Protein AF-0000000080629247 (afdb_homodimer)

pLDDT: mean 96.51, std 4.74, range [54.53, 98.94]

Solvent-accessible surface area (backbone atoms only — not comparable to full-atom values): 18641 Å² total; per-residue (Å²): 125,77,62,70,63,50,77,46,78,52,71,65,71,79,49,65,68,60,45,52,51,50,40,50,41,51,41,49,36,26,57,70,64,42,86,80,42,51,48,63,74,56,53,70,68,56,46,51,52,51,53,52,50,51,39,55,39,27,70,69,66,46,33,46,36,37,37,33,24,37,86,87,63,45,79,42,33,36,34,32,39,40,45,42,83,36,70,21,26,51,39,29,32,34,51,41,75,74,42,55,34,75,92,54,59,96,37,54,56,68,59,53,53,52,51,49,50,51,51,51,32,51,75,67,57,26,42,36,39,34,39,70,43,53,58,87,39,77,59,48,62,50,41,53,72,68,69,35,40,80,29,33,46,41,78,57,54,34,38,48,89,86,64,51,62,39,38,30,33,30,34,33,34,78,106,125,79,62,70,63,50,76,46,79,52,72,65,71,78,49,66,66,60,46,52,51,51,39,50,40,51,42,49,37,26,55,71,65,41,87,79,41,52,49,65,74,58,53,69,68,55,46,52,53,49,52,53,51,50,38,56,40,26,71,70,65,47,34,45,37,37,36,32,24,39,87,86,63,45,79,42,33,36,34,33,40,41,45,43,82,38,68,20,29,50,39,28,31,34,53,40,73,74,42,56,36,76,92,54,58,96,38,55,55,67,59,52,52,51,52,49,50,50,51,51,33,50,74,67,56,26,40,35,40,34,40,70,43,53,59,85,40,76,60,47,63,51,41,53,74,68,70,34,40,81,29,33,47,43,77,57,54,33,38,46,89,88,65,52,64,38,38,31,32,31,36,35,34,77,107

Nearest PDB structures (foldseek):
  1j4j-assembly2_B  TM=9.438E-01  e=3.583E-18  Pseudomonas amygdali pv. tabaci
  1vhs-assembly1_A  TM=8.438E-01  e=9.874E-12  Bacillus subtilis
  1yvo-assembly1_A  TM=8.573E-01  e=3.538E-11  Pseudomonas aeruginosa PAO1
  2jlm-assembly1_B  TM=8.094E-01  e=1.813E-11  Acinetobacter baylyi
  2jlm-assembly1_C  TM=8.200E-01  e=3.133E-11  Acinetobacter baylyi

Radius of gyration: 21.04 Å; Cα contacts (8 Å, |Δi|>4): 676; chains: 2; bounding box: 38×62×49 Å

Structure (mmCIF, N/CA/C/O backbone):
data_AF-0000000080629247-model_v1
#
loop_
_entity.id
_entity.type
_entity.pdbx_description
1 polymer Acetyltransferase
#
loop_
_atom_site.group_PDB
_atom_site.id
_atom_site.type_symbol
_atom_site.label_atom_id
_atom_site.label_alt_id
_atom_site.label_comp_id
_atom_site.label_asym_id
_atom_site.label_entity_id
_atom_site.label_seq_id
_atom_site.pdbx_PDB_ins_code
_atom_site.Cartn_x
_atom_site.Cartn_y
_atom_site.Cartn_z
_atom_site.occupancy
_atom_site.B_iso_or_equiv
_atom_site.auth_seq_id
_atom_site.auth_comp_id
_atom_site.auth_asym_id
_atom_site.auth_atom_id
_atom_site.pdbx_PDB_model_num
ATOM 1 N N . MET A 1 1 ? 13.062 -31.234 -12.383 1 55.47 1 MET A N 1
ATOM 2 C CA . MET A 1 1 ? 13.328 -30.75 -13.734 1 55.47 1 MET A CA 1
ATOM 3 C C . MET A 1 1 ? 12.516 -29.5 -14.039 1 55.47 1 MET A C 1
ATOM 5 O O . MET A 1 1 ? 11.336 -29.422 -13.703 1 55.47 1 MET A O 1
ATOM 9 N N . THR A 1 2 ? 13.086 -28.219 -14.258 1 68.88 2 THR A N 1
ATOM 10 C CA . THR A 1 2 ? 12.414 -26.953 -14.531 1 68.88 2 THR A CA 1
ATOM 11 C C . THR A 1 2 ? 11.523 -27.078 -15.766 1 68.88 2 THR A C 1
ATOM 13 O O . THR A 1 2 ? 11.969 -27.547 -16.812 1 68.88 2 THR A O 1
ATOM 16 N N . ILE A 1 3 ? 10.133 -27.094 -15.609 1 76.81 3 ILE A N 1
ATOM 17 C CA . ILE A 1 3 ? 9.156 -27.141 -16.703 1 76.81 3 ILE A CA 1
ATOM 18 C C . ILE A 1 3 ? 9.438 -26 -17.688 1 76.81 3 ILE A C 1
ATOM 20 O O . ILE A 1 3 ? 9.711 -24.875 -17.281 1 76.81 3 ILE A O 1
ATOM 24 N N . PRO A 1 4 ? 9.664 -26.422 -18.969 1 87.81 4 PRO A N 1
ATOM 25 C CA . PRO A 1 4 ? 9.734 -25.312 -19.938 1 87.81 4 PRO A CA 1
ATOM 26 C C . PRO A 1 4 ? 8.516 -24.406 -19.891 1 87.81 4 PRO A C 1
ATOM 28 O O . PRO A 1 4 ? 7.379 -24.891 -19.875 1 87.81 4 PRO A O 1
ATOM 31 N N . LEU A 1 5 ? 8.672 -23.188 -19.438 1 93.31 5 LEU A N 1
ATOM 32 C CA . LEU A 1 5 ? 7.531 -22.281 -19.406 1 93.31 5 LEU A CA 1
ATOM 33 C C . LEU A 1 5 ? 7.871 -20.953 -20.062 1 93.31 5 LEU A C 1
ATOM 35 O O . LEU A 1 5 ? 9.047 -20.656 -20.281 1 93.31 5 LEU A O 1
ATOM 39 N N . ALA A 1 6 ? 6.832 -20.297 -20.641 1 96.88 6 ALA A N 1
ATOM 40 C CA . ALA A 1 6 ? 6.934 -18.969 -21.25 1 96.88 6 ALA A CA 1
ATOM 41 C C . ALA A 1 6 ? 6.297 -17.906 -20.359 1 96.88 6 ALA A C 1
ATOM 43 O O . ALA A 1 6 ? 5.199 -18.109 -19.828 1 96.88 6 ALA A O 1
ATOM 44 N N . ILE A 1 7 ? 7.004 -16.812 -20.188 1 98.31 7 ILE A N 1
ATOM 45 C CA . ILE A 1 7 ? 6.461 -15.711 -19.406 1 98.31 7 ILE A CA 1
ATOM 46 C C . ILE A 1 7 ? 6.098 -14.555 -20.344 1 98.31 7 ILE A C 1
ATOM 48 O O . ILE A 1 7 ? 6.898 -14.164 -21.188 1 98.31 7 ILE A O 1
ATOM 52 N N . THR A 1 8 ? 4.945 -14.047 -20.219 1 98.06 8 THR A N 1
ATOM 53 C CA . THR A 1 8 ? 4.484 -12.945 -21.047 1 98.06 8 THR A CA 1
ATOM 54 C C . THR A 1 8 ? 3.943 -11.805 -20.188 1 98.06 8 THR A C 1
ATOM 56 O O . THR A 1 8 ? 3.289 -12.047 -19.172 1 98.06 8 THR A O 1
ATOM 59 N N . ASP A 1 9 ? 4.207 -10.617 -20.594 1 98.12 9 ASP A N 1
ATOM 60 C CA . ASP A 1 9 ? 3.623 -9.406 -20.031 1 98.12 9 ASP A CA 1
ATOM 61 C C . ASP A 1 9 ? 2.246 -9.125 -20.625 1 98.12 9 ASP A C 1
ATOM 63 O O . ASP A 1 9 ? 2.107 -9.008 -21.844 1 98.12 9 ASP A O 1
ATOM 67 N N . ILE A 1 10 ? 1.214 -8.992 -19.844 1 98.25 10 ILE A N 1
ATOM 68 C CA . ILE A 1 10 ? -0.17 -8.828 -20.266 1 98.25 10 ILE A CA 1
ATOM 69 C C . ILE A 1 10 ? -0.58 -7.363 -20.141 1 98.25 10 ILE A C 1
ATOM 71 O O . ILE A 1 10 ? -0.714 -6.844 -19.047 1 98.25 10 ILE A O 1
ATOM 75 N N . PRO A 1 11 ? -0.83 -6.691 -21.203 1 96.38 11 PRO A N 1
ATOM 76 C CA . PRO A 1 11 ? -1.098 -5.254 -21.125 1 96.38 11 PRO A CA 1
ATOM 77 C C . PRO A 1 11 ? -2.545 -4.941 -20.766 1 96.38 11 PRO A C 1
ATOM 79 O O . PRO A 1 11 ? -2.844 -3.832 -20.312 1 96.38 11 PRO A O 1
ATOM 82 N N . ALA A 1 12 ? -3.412 -5.867 -21.062 1 97.62 12 ALA A N 1
ATOM 83 C CA . ALA A 1 12 ? -4.832 -5.672 -20.781 1 97.62 12 ALA A CA 1
ATOM 84 C C . ALA A 1 12 ? -5.555 -7.012 -20.641 1 97.62 12 ALA A C 1
ATOM 86 O O . ALA A 1 12 ? -5.086 -8.031 -21.156 1 97.62 12 ALA A O 1
ATOM 87 N N . LEU A 1 13 ? -6.633 -6.957 -19.906 1 97.44 13 LEU A N 1
ATOM 88 C CA . LEU A 1 13 ? -7.387 -8.18 -19.656 1 97.44 13 LEU A CA 1
ATOM 89 C C . LEU A 1 13 ? -8.648 -8.227 -20.5 1 97.44 13 LEU A C 1
ATOM 91 O O . LEU A 1 13 ? -9.734 -8.531 -20 1 97.44 13 LEU A O 1
ATOM 95 N N . ASN A 1 14 ? -8.484 -8.055 -21.781 1 96.5 14 ASN A N 1
ATOM 96 C CA . ASN A 1 14 ? -9.609 -8.047 -22.719 1 96.5 14 ASN A CA 1
ATOM 97 C C . ASN A 1 14 ? -9.875 -9.445 -23.281 1 96.5 14 ASN A C 1
ATOM 99 O O . ASN A 1 14 ? -10.938 -9.695 -23.844 1 96.5 14 ASN A O 1
ATOM 103 N N . ASP A 1 15 ? -8.945 -10.406 -23.188 1 96.88 15 ASP A N 1
ATOM 104 C CA . ASP A 1 15 ? -9.117 -11.789 -23.625 1 96.88 15 ASP A CA 1
ATOM 105 C C . ASP A 1 15 ? -9.945 -12.586 -22.609 1 96.88 15 ASP A C 1
ATOM 107 O O . ASP A 1 15 ? -9.492 -12.844 -21.5 1 96.88 15 ASP A O 1
ATOM 111 N N . HIS A 1 16 ? -11.086 -13.008 -23.016 1 96.81 16 HIS A N 1
ATOM 112 C CA . HIS A 1 16 ? -12.031 -13.672 -22.125 1 96.81 16 HIS A CA 1
ATOM 113 C C . HIS A 1 16 ? -11.469 -14.984 -21.594 1 96.81 16 HIS A C 1
ATOM 115 O O . HIS A 1 16 ? -11.727 -15.359 -20.453 1 96.81 16 HIS A O 1
ATOM 121 N N . ARG A 1 17 ? -10.781 -15.68 -22.406 1 97.38 17 ARG A N 1
ATOM 122 C CA . ARG A 1 17 ? -10.195 -16.938 -21.953 1 97.38 17 ARG A CA 1
ATOM 123 C C . ARG A 1 17 ? -9.156 -16.703 -20.875 1 97.38 17 ARG A C 1
ATOM 125 O O . ARG A 1 17 ? -9.156 -17.391 -19.844 1 97.38 17 ARG A O 1
ATOM 132 N N . LEU A 1 18 ? -8.234 -15.773 -21.125 1 98.19 18 LEU A N 1
ATOM 133 C CA . LEU A 1 18 ? -7.234 -15.438 -20.125 1 98.19 18 LEU A CA 1
ATOM 134 C C . LEU A 1 18 ? -7.898 -14.992 -18.812 1 98.19 18 LEU A C 1
ATOM 136 O O . LEU A 1 18 ? -7.492 -15.414 -17.734 1 98.19 18 LEU A O 1
ATOM 140 N N . ARG A 1 19 ? -8.898 -14.156 -18.938 1 98 19 ARG A N 1
ATOM 141 C CA . ARG A 1 19 ? -9.633 -13.688 -17.766 1 98 19 ARG A CA 1
ATOM 142 C C . ARG A 1 19 ? -10.195 -14.859 -16.969 1 98 19 ARG A C 1
ATOM 144 O O . ARG A 1 19 ? -10.047 -14.906 -15.742 1 98 19 ARG A O 1
ATOM 151 N N . ALA A 1 20 ? -10.789 -15.797 -17.625 1 97.81 20 ALA A N 1
ATOM 152 C CA . ALA A 1 20 ? -11.359 -16.969 -16.969 1 97.81 20 ALA A CA 1
ATOM 153 C C . ALA A 1 20 ? -10.273 -17.797 -16.281 1 97.81 20 ALA A C 1
ATOM 155 O O . ALA A 1 20 ? -10.469 -18.281 -15.164 1 97.81 20 ALA A O 1
ATOM 156 N N . GLU A 1 21 ? -9.188 -17.969 -16.891 1 98.38 21 GLU A N 1
ATOM 157 C CA . GLU A 1 21 ? -8.07 -18.703 -16.328 1 98.38 21 GLU A CA 1
ATOM 158 C C . GLU A 1 21 ? -7.531 -18.016 -15.07 1 98.38 21 GLU A C 1
ATOM 160 O O . GLU A 1 21 ? -7.234 -18.688 -14.07 1 98.38 21 GLU A O 1
ATOM 165 N N . LEU A 1 22 ? -7.41 -16.75 -15.156 1 98.69 22 LEU A N 1
ATOM 166 C CA . LEU A 1 22 ? -6.895 -15.977 -14.031 1 98.69 22 LEU A CA 1
ATOM 167 C C . LEU A 1 22 ? -7.867 -16.016 -12.859 1 98.69 22 LEU A C 1
ATOM 169 O O . LEU A 1 22 ? -7.449 -16.078 -11.695 1 98.69 22 LEU A O 1
ATOM 173 N N . GLU A 1 23 ? -9.141 -15.906 -13.188 1 98.44 23 GLU A N 1
ATOM 174 C CA . GLU A 1 23 ? -10.141 -16.047 -12.133 1 98.44 23 GLU A CA 1
ATOM 175 C C . GLU A 1 23 ? -10.047 -17.422 -11.461 1 98.44 23 GLU A C 1
ATOM 177 O O . GLU A 1 23 ? -10.133 -17.516 -10.234 1 98.44 23 GLU A O 1
ATOM 182 N N . ALA A 1 24 ? -9.859 -18.453 -12.234 1 98.38 24 ALA A N 1
ATOM 183 C CA . ALA A 1 24 ? -9.688 -19.797 -11.695 1 98.38 24 ALA A CA 1
ATOM 184 C C . ALA A 1 24 ? -8.422 -19.891 -10.844 1 98.38 24 ALA A C 1
ATOM 186 O O . ALA A 1 24 ? -8.398 -20.578 -9.82 1 98.38 24 ALA A O 1
ATOM 187 N N . LEU A 1 25 ? -7.41 -19.266 -11.273 1 98.69 25 LEU A N 1
ATOM 188 C CA . LEU A 1 25 ? -6.152 -19.219 -10.531 1 98.69 25 LEU A CA 1
ATOM 189 C C . LEU A 1 25 ? -6.348 -18.594 -9.156 1 98.69 25 LEU A C 1
ATOM 191 O O . LEU A 1 25 ? -5.902 -19.141 -8.148 1 98.69 25 LEU A O 1
ATOM 195 N N . LEU A 1 26 ? -7.027 -17.453 -9.133 1 98.81 26 LEU A N 1
ATOM 196 C CA . LEU A 1 26 ? -7.305 -16.797 -7.859 1 98.81 26 LEU A CA 1
ATOM 197 C C . LEU A 1 26 ? -8.133 -17.703 -6.953 1 98.81 26 LEU A C 1
ATOM 199 O O . LEU A 1 26 ? -7.844 -17.812 -5.762 1 98.81 26 LEU A O 1
ATOM 203 N N . GLU A 1 27 ? -9.125 -18.312 -7.52 1 98.62 27 GLU A N 1
ATOM 204 C CA . GLU A 1 27 ? -9.977 -19.219 -6.754 1 98.62 27 GLU A CA 1
ATOM 205 C C . GLU A 1 27 ? -9.164 -20.375 -6.176 1 98.62 27 GLU A C 1
ATOM 207 O O . GLU A 1 27 ? -9.32 -20.719 -5 1 98.62 27 GLU A O 1
ATOM 212 N N . ASP A 1 28 ? -8.359 -20.969 -6.977 1 98.56 28 ASP A N 1
ATOM 213 C CA . ASP A 1 28 ? -7.492 -22.047 -6.527 1 98.56 28 ASP A CA 1
ATOM 214 C C . ASP A 1 28 ? -6.602 -21.594 -5.371 1 98.56 28 ASP A C 1
ATOM 216 O O . ASP A 1 28 ? -6.48 -22.297 -4.363 1 98.56 28 ASP A O 1
ATOM 220 N N . ALA A 1 29 ? -5.984 -20.453 -5.508 1 98.12 29 ALA A N 1
ATOM 221 C CA . ALA A 1 29 ? -5.082 -19.922 -4.492 1 98.12 29 ALA A CA 1
ATOM 222 C C . ALA A 1 29 ? -5.816 -19.672 -3.174 1 98.12 29 ALA A C 1
ATOM 224 O O . ALA A 1 29 ? -5.391 -20.156 -2.121 1 98.12 29 ALA A O 1
ATOM 225 N N . VAL A 1 30 ? -6.957 -18.969 -3.236 1 98.12 30 VAL A N 1
ATOM 226 C CA . VAL A 1 30 ? -7.707 -18.625 -2.033 1 98.12 30 VAL A CA 1
ATOM 227 C C . VAL A 1 30 ? -8.234 -19.906 -1.375 1 98.12 30 VAL A C 1
ATOM 229 O O . VAL A 1 30 ? -8.102 -20.078 -0.163 1 98.12 30 VAL A O 1
ATOM 232 N N . ASN A 1 31 ? -8.758 -20.797 -2.17 1 97.94 31 ASN A N 1
ATOM 233 C CA . ASN A 1 31 ? -9.367 -22.016 -1.632 1 97.94 31 ASN A CA 1
ATOM 234 C C . ASN A 1 31 ? -8.312 -22.953 -1.054 1 97.94 31 ASN A C 1
ATOM 236 O O . ASN A 1 31 ? -8.641 -23.844 -0.271 1 97.94 31 ASN A O 1
ATOM 240 N N . SER A 1 32 ? -7.109 -22.75 -1.439 1 97.12 32 SER A N 1
ATOM 241 C CA . SER A 1 32 ? -6.039 -23.578 -0.909 1 97.12 32 SER A CA 1
ATOM 242 C C . SER A 1 32 ? -5.293 -22.875 0.222 1 97.12 32 SER A C 1
ATOM 244 O O . SER A 1 32 ? -4.254 -23.359 0.68 1 97.12 32 SER A O 1
ATOM 246 N N . GLY A 1 33 ? -5.711 -21.703 0.599 1 95 33 GLY A N 1
ATOM 247 C CA . GLY A 1 33 ? -5.234 -21.125 1.846 1 95 33 GLY A CA 1
ATOM 248 C C . GLY A 1 33 ? -4.324 -19.922 1.64 1 95 33 GLY A C 1
ATOM 249 O O . GLY A 1 33 ? -3.738 -19.406 2.596 1 95 33 GLY A O 1
ATOM 250 N N . ALA A 1 34 ? -4.184 -19.5 0.407 1 95.75 34 ALA A N 1
ATOM 251 C CA . ALA A 1 34 ? -3.34 -18.328 0.172 1 95.75 34 ALA A CA 1
ATOM 252 C C . ALA A 1 34 ? -3.92 -17.094 0.846 1 95.75 34 ALA A C 1
ATOM 254 O O . ALA A 1 34 ? -5.133 -16.875 0.815 1 95.75 34 ALA A O 1
ATOM 255 N N . SER A 1 35 ? -3.121 -16.328 1.488 1 96.06 35 SER A N 1
ATOM 256 C CA . SER A 1 35 ? -3.518 -15.078 2.113 1 96.06 35 SER A CA 1
ATOM 257 C C . SER A 1 35 ? -3.377 -13.906 1.143 1 96.06 35 SER A C 1
ATOM 259 O O . SER A 1 35 ? -2.492 -13.062 1.3 1 96.06 35 SER A O 1
ATOM 261 N N . VAL A 1 36 ? -4.324 -13.836 0.237 1 97.38 36 VAL A N 1
ATOM 262 C CA . VAL A 1 36 ? -4.18 -12.828 -0.807 1 97.38 36 VAL A CA 1
ATOM 263 C C . VAL A 1 36 ? -5.395 -11.898 -0.799 1 97.38 36 VAL A C 1
ATOM 265 O O . VAL A 1 36 ? -5.785 -11.367 -1.841 1 97.38 36 VAL A O 1
ATOM 268 N N . GLY A 1 37 ? -6.062 -11.812 0.326 1 97.81 37 GLY A N 1
ATOM 269 C CA . GLY A 1 37 ? -7.066 -10.766 0.455 1 97.81 37 GLY A CA 1
ATOM 270 C C . GLY A 1 37 ? -8.453 -11.297 0.773 1 97.81 37 GLY A C 1
ATOM 271 O O . GLY A 1 37 ? -9.32 -10.555 1.216 1 97.81 37 GLY A O 1
ATOM 272 N N . TYR A 1 38 ? -8.703 -12.641 0.657 1 98.25 38 TYR A N 1
ATOM 273 C CA . TYR A 1 38 ? -10.055 -13.188 0.732 1 98.25 38 TYR A CA 1
ATOM 274 C C . TYR A 1 38 ? -10.086 -14.445 1.593 1 98.25 38 TYR A C 1
ATOM 276 O O . TYR A 1 38 ? -9.039 -14.992 1.944 1 98.25 38 TYR A O 1
ATOM 284 N N . HIS A 1 39 ? -11.273 -14.844 1.921 1 97.94 39 HIS A N 1
ATOM 285 C CA . HIS A 1 39 ? -11.477 -16.078 2.666 1 97.94 39 HIS A CA 1
ATOM 286 C C . HIS A 1 39 ? -11.945 -17.203 1.749 1 97.94 39 HIS A C 1
ATOM 288 O O . HIS A 1 39 ? -12.617 -16.953 0.75 1 97.94 39 HIS A O 1
ATOM 294 N N . ALA A 1 40 ? -11.578 -18.359 2.123 1 97 40 ALA A N 1
ATOM 295 C CA . ALA A 1 40 ? -12.102 -19.531 1.449 1 97 40 ALA A CA 1
ATOM 296 C C . ALA A 1 40 ? -13.492 -19.891 1.973 1 97 40 ALA A C 1
ATOM 298 O O . ALA A 1 40 ? -13.766 -19.75 3.164 1 97 40 ALA A O 1
ATOM 299 N N . PRO A 1 41 ? -14.383 -20.469 1.106 1 97.38 41 PRO A N 1
ATOM 300 C CA . PRO A 1 41 ? -14.273 -20.5 -0.354 1 97.38 41 PRO A CA 1
ATOM 301 C C . PRO A 1 41 ? -14.461 -19.109 -0.985 1 97.38 41 PRO A C 1
ATOM 303 O O . PRO A 1 41 ? -15.266 -18.312 -0.499 1 97.38 41 PRO A O 1
ATOM 306 N N . LEU A 1 42 ? -13.773 -18.859 -2.023 1 97.75 42 LEU A N 1
ATOM 307 C CA . LEU A 1 42 ? -13.852 -17.562 -2.676 1 97.75 42 LEU A CA 1
ATOM 308 C C . LEU A 1 42 ? -15.219 -17.359 -3.332 1 97.75 42 LEU A C 1
ATOM 310 O O . LEU A 1 42 ? -15.617 -18.156 -4.184 1 97.75 42 LEU A O 1
ATOM 314 N N . GLU A 1 43 ? -15.844 -16.359 -2.906 1 94.38 43 GLU A N 1
ATOM 315 C CA . GLU A 1 43 ? -17.141 -16.031 -3.504 1 94.38 43 GLU A CA 1
ATOM 316 C C . GLU A 1 43 ? -16.969 -15.508 -4.926 1 94.38 43 GLU A C 1
ATOM 318 O O . GLU A 1 43 ? -16.047 -14.742 -5.203 1 94.38 43 GLU A O 1
ATOM 323 N N . PRO A 1 44 ? -17.875 -15.836 -5.805 1 93.88 44 PRO A N 1
ATOM 324 C CA . PRO A 1 44 ? -17.75 -15.461 -7.215 1 93.88 44 PRO A CA 1
ATOM 325 C C . PRO A 1 44 ? -17.641 -13.953 -7.426 1 93.88 44 PRO A C 1
ATOM 327 O O . PRO A 1 44 ? -16.859 -13.508 -8.273 1 93.88 44 PRO A O 1
ATOM 330 N N . HIS A 1 45 ? -18.328 -13.211 -6.715 1 94.88 45 HIS A N 1
ATOM 331 C CA . HIS A 1 45 ? -18.297 -11.773 -6.941 1 94.88 45 HIS A CA 1
ATOM 332 C C . HIS A 1 45 ? -16.922 -11.195 -6.633 1 94.88 45 HIS A C 1
ATOM 334 O O . HIS A 1 45 ? -16.5 -10.219 -7.258 1 94.88 45 HIS A O 1
ATOM 340 N N . TRP A 1 46 ? -16.219 -11.805 -5.719 1 95.31 46 TRP A N 1
ATOM 341 C CA . TRP A 1 46 ? -14.898 -11.312 -5.371 1 95.31 46 TRP A CA 1
ATOM 342 C C . TRP A 1 46 ? -13.898 -11.609 -6.484 1 95.31 46 TRP A C 1
ATOM 344 O O . TRP A 1 46 ? -12.992 -10.82 -6.742 1 95.31 46 TRP A O 1
ATOM 354 N N . LYS A 1 47 ? -14.062 -12.75 -7.129 1 95.25 47 LYS A N 1
ATOM 355 C CA . LYS A 1 47 ? -13.195 -13.102 -8.258 1 95.25 47 LYS A CA 1
ATOM 356 C C . LYS A 1 47 ? -13.25 -12.023 -9.336 1 95.25 47 LYS A C 1
ATOM 358 O O . LYS A 1 47 ? -12.219 -11.555 -9.812 1 95.25 47 LYS A O 1
ATOM 363 N N . GLN A 1 48 ? -14.461 -11.68 -9.625 1 94.69 48 GLN A N 1
ATOM 364 C CA . GLN A 1 48 ? -14.672 -10.672 -10.656 1 94.69 48 GLN A CA 1
ATOM 365 C C . GLN A 1 48 ? -14.164 -9.305 -10.211 1 94.69 48 GLN A C 1
ATOM 367 O O . GLN A 1 48 ? -13.469 -8.617 -10.961 1 94.69 48 GLN A O 1
ATOM 372 N N . ALA A 1 49 ? -14.523 -8.914 -9.078 1 95.88 49 ALA A N 1
ATOM 373 C CA . ALA A 1 49 ? -14.125 -7.605 -8.562 1 95.88 49 ALA A CA 1
ATOM 374 C C . ALA A 1 49 ? -12.609 -7.465 -8.539 1 95.88 49 ALA A C 1
ATOM 376 O O . ALA A 1 49 ? -12.078 -6.414 -8.906 1 95.88 49 ALA A O 1
ATOM 377 N N . PHE A 1 50 ? -12 -8.531 -8.133 1 97.94 50 PHE A N 1
ATOM 378 C CA . PHE A 1 50 ? -10.539 -8.516 -8.047 1 97.94 50 PHE A CA 1
ATOM 379 C C . PHE A 1 50 ? -9.922 -8.242 -9.414 1 97.94 50 PHE A C 1
ATOM 381 O O . PHE A 1 50 ? -9.133 -7.312 -9.57 1 97.94 50 PHE A O 1
ATOM 388 N N . TRP A 1 51 ? -10.273 -8.969 -10.375 1 97.94 51 TRP A N 1
ATOM 389 C CA . TRP A 1 51 ? -9.625 -8.859 -11.672 1 97.94 51 TRP A CA 1
ATOM 390 C C . TRP A 1 51 ? -10.109 -7.633 -12.43 1 97.94 51 TRP A C 1
ATOM 392 O O . TRP A 1 51 ? -9.391 -7.094 -13.281 1 97.94 51 TRP A O 1
ATOM 402 N N . ASN A 1 52 ? -11.344 -7.129 -12.133 1 97.25 52 ASN A N 1
ATOM 403 C CA . ASN A 1 52 ? -11.734 -5.812 -12.625 1 97.25 52 ASN A CA 1
ATOM 404 C C . ASN A 1 52 ? -10.797 -4.723 -12.117 1 97.25 52 ASN A C 1
ATOM 406 O O . ASN A 1 52 ? -10.43 -3.816 -12.867 1 97.25 52 ASN A O 1
ATOM 410 N N . GLY A 1 53 ? -10.469 -4.883 -10.859 1 95.94 53 GLY A N 1
ATOM 411 C CA . GLY A 1 53 ? -9.508 -3.941 -10.289 1 95.94 53 GLY A CA 1
ATOM 412 C C . GLY A 1 53 ? -8.148 -4 -10.961 1 95.94 53 GLY A C 1
ATOM 413 O O . GLY A 1 53 ? -7.566 -2.965 -11.281 1 95.94 53 GLY A O 1
ATOM 414 N N . VAL A 1 54 ? -7.664 -5.203 -11.164 1 98 54 VAL A N 1
ATOM 415 C CA . VAL A 1 54 ? -6.379 -5.375 -11.836 1 98 54 VAL A CA 1
ATOM 416 C C . VAL A 1 54 ? -6.449 -4.793 -13.242 1 98 54 VAL A C 1
ATOM 418 O O . VAL A 1 54 ? -5.535 -4.086 -13.672 1 98 54 VAL A O 1
ATOM 421 N N . ALA A 1 55 ? -7.531 -5.039 -13.961 1 97.62 55 ALA A N 1
ATOM 422 C CA . ALA A 1 55 ? -7.715 -4.516 -15.312 1 97.62 55 ALA A CA 1
ATOM 423 C C . ALA A 1 55 ? -7.637 -2.992 -15.32 1 97.62 55 ALA A C 1
ATOM 425 O O . ALA A 1 55 ? -7.012 -2.402 -16.203 1 97.62 55 ALA A O 1
ATOM 426 N N . ALA A 1 56 ? -8.289 -2.391 -14.383 1 95 56 ALA A N 1
ATOM 427 C CA . ALA A 1 56 ? -8.281 -0.933 -14.289 1 95 56 ALA A CA 1
ATOM 428 C C . ALA A 1 56 ? -6.867 -0.409 -14.047 1 95 56 ALA A C 1
ATOM 430 O O . ALA A 1 56 ? -6.469 0.607 -14.617 1 95 56 ALA A O 1
ATOM 431 N N . GLN A 1 57 ? -6.133 -1.107 -13.203 1 95.69 57 GLN A N 1
ATOM 432 C CA . GLN A 1 57 ? -4.77 -0.692 -12.891 1 95.69 57 GLN A CA 1
ATOM 433 C C . GLN A 1 57 ? -3.855 -0.848 -14.102 1 95.69 57 GLN A C 1
ATOM 435 O O . GLN A 1 57 ? -2.965 -0.024 -14.328 1 95.69 57 GLN A O 1
ATOM 440 N N . LEU A 1 58 ? -4.059 -1.909 -14.852 1 97.38 58 LEU A N 1
ATOM 441 C CA . LEU A 1 58 ? -3.275 -2.111 -16.062 1 97.38 58 LEU A CA 1
ATOM 442 C C . LEU A 1 58 ? -3.482 -0.963 -17.047 1 97.38 58 LEU A C 1
ATOM 444 O O . LEU A 1 58 ? -2.521 -0.465 -17.641 1 97.38 58 LEU A O 1
ATOM 448 N N . SER A 1 59 ? -4.656 -0.516 -17.156 1 94.38 59 SER A N 1
ATOM 449 C CA . SER A 1 59 ? -4.996 0.553 -18.094 1 94.38 59 SER A CA 1
ATOM 450 C C . SER A 1 59 ? -4.336 1.868 -17.688 1 94.38 59 SER A C 1
ATOM 452 O O . SER A 1 59 ? -4.023 2.695 -18.547 1 94.38 59 SER A O 1
ATOM 454 N N . GLY A 1 60 ? -4.055 2.047 -16.469 1 89.69 60 GLY A N 1
ATOM 455 C CA . GLY A 1 60 ? -3.445 3.275 -15.992 1 89.69 60 GLY A CA 1
ATOM 456 C C . GLY A 1 60 ? -1.941 3.312 -16.188 1 89.69 60 GLY A C 1
ATOM 457 O O . GLY A 1 60 ? -1.32 4.371 -16.062 1 89.69 60 GLY A O 1
ATOM 458 N N . GLY A 1 61 ? -1.343 2.143 -16.5 1 90.06 61 GLY A N 1
ATOM 459 C CA . GLY A 1 61 ? 0.065 2.082 -16.859 1 90.06 61 GLY A CA 1
ATOM 460 C C . GLY A 1 61 ? 0.977 1.862 -15.672 1 90.06 61 GLY A C 1
ATOM 461 O O . GLY A 1 61 ? 2.18 1.648 -15.836 1 90.06 61 GLY A O 1
ATOM 462 N N . ALA A 1 62 ? 0.485 1.985 -14.5 1 90.69 62 ALA A N 1
ATOM 463 C CA . ALA A 1 62 ? 1.319 1.883 -13.305 1 90.69 62 ALA A CA 1
ATOM 464 C C . ALA A 1 62 ? 1.269 0.474 -12.719 1 90.69 62 ALA A C 1
ATOM 466 O O . ALA A 1 62 ? 1.56 0.275 -11.539 1 90.69 62 ALA A O 1
ATOM 467 N N . HIS A 1 63 ? 0.81 -0.488 -13.516 1 97.31 63 HIS A N 1
ATOM 468 C CA . HIS A 1 63 ? 0.709 -1.881 -13.094 1 97.31 63 HIS A CA 1
ATOM 469 C C . HIS A 1 63 ? 1.138 -2.828 -14.211 1 97.31 63 HIS A C 1
ATOM 471 O O . HIS A 1 63 ? 0.842 -2.586 -15.383 1 97.31 63 HIS A O 1
ATOM 477 N N . ARG A 1 64 ? 1.892 -3.82 -13.867 1 98.56 64 ARG A N 1
ATOM 478 C CA . ARG A 1 64 ? 2.254 -4.891 -14.789 1 98.56 64 ARG A CA 1
ATOM 479 C C . ARG A 1 64 ? 1.72 -6.234 -14.305 1 98.56 64 ARG A C 1
ATOM 481 O O . ARG A 1 64 ? 1.666 -6.492 -13.102 1 98.56 64 ARG A O 1
ATOM 488 N N . LEU A 1 65 ? 1.311 -7.031 -15.234 1 98.88 65 LEU A N 1
ATOM 489 C CA . LEU A 1 65 ? 0.88 -8.398 -14.984 1 98.88 65 LEU A CA 1
ATOM 490 C C . LEU A 1 65 ? 1.653 -9.383 -15.859 1 98.88 65 LEU A C 1
ATOM 492 O O . LEU A 1 65 ? 1.599 -9.305 -17.078 1 98.88 65 LEU A O 1
ATOM 496 N N . LEU A 1 66 ? 2.418 -10.242 -15.234 1 98.88 66 LEU A N 1
ATOM 497 C CA . LEU A 1 66 ? 3.109 -11.305 -15.953 1 98.88 66 LEU A CA 1
ATOM 498 C C . LEU A 1 66 ? 2.434 -12.648 -15.703 1 98.88 66 LEU A C 1
ATOM 500 O O . LEU A 1 66 ? 2.016 -12.945 -14.578 1 98.88 66 LEU A O 1
ATOM 504 N N . ILE A 1 67 ? 2.354 -13.445 -16.75 1 98.81 67 ILE A N 1
ATOM 505 C CA . ILE A 1 67 ? 1.787 -14.781 -16.625 1 98.81 67 ILE A CA 1
ATOM 506 C C . ILE A 1 67 ? 2.779 -15.82 -17.141 1 98.81 67 ILE A C 1
ATOM 508 O O . ILE A 1 67 ? 3.623 -15.508 -17.984 1 98.81 67 ILE A O 1
ATOM 512 N N . ALA A 1 68 ? 2.711 -16.984 -16.562 1 98.62 68 ALA A N 1
ATOM 513 C CA . ALA A 1 68 ? 3.48 -18.141 -17.016 1 98.62 68 ALA A CA 1
ATOM 514 C C . ALA A 1 68 ? 2.572 -19.188 -17.656 1 98.62 68 ALA A C 1
ATOM 516 O O . ALA A 1 68 ? 1.536 -19.562 -17.094 1 98.62 68 ALA A O 1
ATOM 517 N N . ARG A 1 69 ? 2.943 -19.672 -18.812 1 98 69 ARG A N 1
ATOM 518 C CA . ARG A 1 69 ? 2.227 -20.75 -19.469 1 98 69 ARG A CA 1
ATOM 519 C C . ARG A 1 69 ? 3.137 -21.953 -19.688 1 98 69 ARG A C 1
ATOM 521 O O . ARG A 1 69 ? 4.316 -21.797 -20.016 1 98 69 ARG A O 1
ATOM 528 N N . GLY A 1 70 ? 2.529 -23.078 -19.531 1 95.94 70 GLY A N 1
ATOM 529 C CA . GLY A 1 70 ? 3.24 -24.312 -19.812 1 95.94 70 GLY A CA 1
ATOM 530 C C . GLY A 1 70 ? 3.318 -24.625 -21.297 1 95.94 70 GLY A C 1
ATOM 531 O O . GLY A 1 70 ? 2.824 -23.859 -22.125 1 95.94 70 GLY A O 1
ATOM 532 N N . PRO A 1 71 ? 3.979 -25.719 -21.609 1 92.62 71 PRO A N 1
ATOM 533 C CA . PRO A 1 71 ? 4.16 -26.094 -23 1 92.62 71 PRO A CA 1
ATOM 534 C C . PRO A 1 71 ? 2.84 -26.328 -23.734 1 92.62 71 PRO A C 1
ATOM 536 O O . PRO A 1 71 ? 2.75 -26.125 -24.938 1 92.62 71 PRO A O 1
ATOM 539 N N . ASP A 1 72 ? 1.786 -26.688 -23.016 1 92.81 72 ASP A N 1
ATOM 540 C CA . ASP A 1 72 ? 0.487 -26.969 -23.609 1 92.81 72 ASP A CA 1
ATOM 541 C C . ASP A 1 72 ? -0.381 -25.719 -23.672 1 92.81 72 ASP A C 1
ATOM 543 O O . ASP A 1 72 ? -1.548 -25.781 -24.062 1 92.81 72 ASP A O 1
ATOM 547 N N . GLY A 1 73 ? 0.151 -24.656 -23.172 1 94.88 73 GLY A N 1
ATOM 548 C CA . GLY A 1 73 ? -0.58 -23.391 -23.234 1 94.88 73 GLY A CA 1
ATOM 549 C C . GLY A 1 73 ? -1.361 -23.094 -21.969 1 94.88 73 GLY A C 1
ATOM 550 O O . GLY A 1 73 ? -1.933 -22.016 -21.828 1 94.88 73 GLY A O 1
ATOM 551 N N . ASP A 1 74 ? -1.326 -23.953 -21.047 1 95.25 74 ASP A N 1
ATOM 552 C CA . ASP A 1 74 ? -2.068 -23.766 -19.812 1 95.25 74 ASP A CA 1
ATOM 553 C C . ASP A 1 74 ? -1.446 -22.656 -18.953 1 95.25 74 ASP A C 1
ATOM 555 O O . ASP A 1 74 ? -0.221 -22.547 -18.875 1 95.25 74 ASP A O 1
ATOM 559 N N . LEU A 1 75 ? -2.297 -21.906 -18.406 1 98.12 75 LEU A N 1
ATOM 560 C CA . LEU A 1 75 ? -1.813 -20.953 -17.422 1 98.12 75 LEU A CA 1
ATOM 561 C C . LEU A 1 75 ? -1.285 -21.672 -16.188 1 98.12 75 LEU A C 1
ATOM 563 O O . LEU A 1 75 ? -1.952 -22.562 -15.648 1 98.12 75 LEU A O 1
ATOM 567 N N . LEU A 1 76 ? -0.098 -21.328 -15.773 1 98.25 76 LEU A N 1
ATOM 568 C CA . LEU A 1 76 ? 0.51 -21.969 -14.617 1 98.25 76 LEU A CA 1
ATOM 569 C C . LEU A 1 76 ? 0.466 -21.047 -13.398 1 98.25 76 LEU A C 1
ATOM 571 O O . LEU A 1 76 ? 0.292 -21.5 -12.273 1 98.25 76 LEU A O 1
ATOM 575 N N . GLY A 1 77 ? 0.653 -19.734 -13.578 1 98.56 77 GLY A N 1
ATOM 576 C CA . GLY A 1 77 ? 0.722 -18.766 -12.508 1 98.56 77 GLY A CA 1
ATOM 577 C C . GLY A 1 77 ? 0.823 -17.328 -13.008 1 98.56 77 GLY A C 1
ATOM 578 O O . GLY A 1 77 ? 0.857 -17.094 -14.219 1 98.56 77 GLY A O 1
ATOM 579 N N . SER A 1 78 ? 0.797 -16.406 -12.109 1 98.81 78 SER A N 1
ATOM 580 C CA . SER A 1 78 ? 0.882 -14.977 -12.43 1 98.81 78 SER A CA 1
ATOM 581 C C . SER A 1 78 ? 1.548 -14.203 -11.297 1 98.81 78 SER A C 1
ATOM 583 O O . SER A 1 78 ? 1.694 -14.711 -10.188 1 98.81 78 SER A O 1
ATOM 585 N N . VAL A 1 79 ? 1.997 -13.055 -11.625 1 98.81 79 VAL A N 1
ATOM 586 C CA . VAL A 1 79 ? 2.537 -12.109 -10.656 1 98.81 79 VAL A CA 1
ATOM 587 C C . VAL A 1 79 ? 2.312 -10.68 -11.133 1 98.81 79 VAL A C 1
ATOM 589 O O . VAL A 1 79 ? 2.234 -10.43 -12.344 1 98.81 79 VAL A O 1
ATOM 592 N N . GLN A 1 80 ? 2.127 -9.844 -10.242 1 98.88 80 GLN A N 1
ATOM 593 C CA . GLN A 1 80 ? 1.907 -8.438 -10.562 1 98.88 80 GLN A CA 1
ATOM 594 C C . GLN A 1 80 ? 3.039 -7.57 -10.023 1 98.88 80 GLN A C 1
ATOM 596 O O . GLN A 1 80 ? 3.688 -7.926 -9.031 1 98.88 80 GLN A O 1
ATOM 601 N N . LEU A 1 81 ? 3.289 -6.5 -10.695 1 98.88 81 LEU A N 1
ATOM 602 C CA . LEU A 1 81 ? 4.211 -5.441 -10.297 1 98.88 81 LEU A CA 1
ATOM 603 C C . LEU A 1 81 ? 3.508 -4.09 -10.273 1 98.88 81 LEU A C 1
ATOM 605 O O . LEU A 1 81 ? 3.084 -3.586 -11.32 1 98.88 81 LEU A O 1
ATOM 609 N N . ALA A 1 82 ? 3.307 -3.525 -9.078 1 98.75 82 ALA A N 1
ATOM 610 C CA . ALA A 1 82 ? 2.711 -2.201 -8.922 1 98.75 82 ALA A CA 1
ATOM 611 C C . ALA A 1 82 ? 3.787 -1.121 -8.844 1 98.75 82 ALA A C 1
ATOM 613 O O . ALA A 1 82 ? 4.562 -1.074 -7.887 1 98.75 82 ALA A O 1
ATOM 614 N N . LEU A 1 83 ? 3.803 -0.248 -9.797 1 98.44 83 LEU A N 1
ATOM 615 C CA . LEU A 1 83 ? 4.816 0.796 -9.906 1 98.44 83 LEU A CA 1
ATOM 616 C C . LEU A 1 83 ? 4.426 2.016 -9.07 1 98.44 83 LEU A C 1
ATOM 618 O O . LEU A 1 83 ? 3.299 2.504 -9.172 1 98.44 83 LEU A O 1
ATOM 622 N N . CYS A 1 84 ? 5.324 2.455 -8.227 1 98.25 84 CYS A N 1
ATOM 623 C CA . CYS A 1 84 ? 5.062 3.73 -7.57 1 98.25 84 CYS A CA 1
ATOM 624 C C . CYS A 1 84 ? 5.023 4.867 -8.586 1 98.25 84 CYS A C 1
ATOM 626 O O . CYS A 1 84 ? 5.926 4.992 -9.414 1 98.25 84 CYS A O 1
ATOM 628 N N . THR A 1 85 ? 4.027 5.719 -8.516 1 95.62 85 THR A N 1
ATOM 629 C CA . THR A 1 85 ? 3.873 6.762 -9.523 1 95.62 85 THR A CA 1
ATOM 630 C C . THR A 1 85 ? 4.227 8.125 -8.938 1 95.62 85 THR A C 1
ATOM 632 O O . THR A 1 85 ? 4.258 9.125 -9.664 1 95.62 85 THR A O 1
ATOM 635 N N . LYS A 1 86 ? 4.504 8.219 -7.648 1 96.44 86 LYS A N 1
ATOM 636 C CA . LYS A 1 86 ? 4.934 9.469 -7.027 1 96.44 86 LYS A CA 1
ATOM 637 C C . LYS A 1 86 ? 6.402 9.758 -7.336 1 96.44 86 LYS A C 1
ATOM 639 O O . LYS A 1 86 ? 7.234 8.844 -7.332 1 96.44 86 LYS A O 1
ATOM 644 N N . PRO A 1 87 ? 6.738 11.023 -7.492 1 97.25 87 PRO A N 1
ATOM 645 C CA . PRO A 1 87 ? 8.109 11.383 -7.867 1 97.25 87 PRO A CA 1
ATOM 646 C C . PRO A 1 87 ? 9.148 10.867 -6.871 1 97.25 87 PRO A C 1
ATOM 648 O O . PRO A 1 87 ? 10.203 10.383 -7.273 1 97.25 87 PRO A O 1
ATOM 651 N N . ASN A 1 88 ? 8.898 10.852 -5.617 1 98.06 88 ASN A N 1
ATOM 652 C CA . ASN A 1 88 ? 9.93 10.492 -4.648 1 98.06 88 ASN A CA 1
ATOM 653 C C . ASN A 1 88 ? 9.977 8.984 -4.422 1 98.06 88 ASN A C 1
ATOM 655 O O . ASN A 1 88 ? 10.672 8.508 -3.523 1 98.06 88 ASN A O 1
ATOM 659 N N . GLY A 1 89 ? 9.219 8.242 -5.141 1 98.44 89 GLY A N 1
ATOM 660 C CA . GLY A 1 89 ? 9.227 6.793 -5.109 1 98.44 89 GLY A CA 1
ATOM 661 C C . GLY A 1 89 ? 9.375 6.168 -6.484 1 98.44 89 GLY A C 1
ATOM 662 O O . GLY A 1 89 ? 9.086 4.984 -6.672 1 98.44 89 GLY A O 1
ATOM 663 N N . ALA A 1 90 ? 9.797 6.938 -7.488 1 97.31 90 ALA A N 1
ATOM 664 C CA . ALA A 1 90 ? 9.805 6.531 -8.891 1 97.31 90 ALA A CA 1
ATOM 665 C C . ALA A 1 90 ? 10.742 5.352 -9.117 1 97.31 90 ALA A C 1
ATOM 667 O O . ALA A 1 90 ? 10.648 4.664 -10.141 1 97.31 90 ALA A O 1
ATOM 668 N N . HIS A 1 91 ? 11.617 5.062 -8.195 1 98.62 91 HIS A N 1
ATOM 669 C CA . HIS A 1 91 ? 12.578 3.969 -8.32 1 98.62 91 HIS A CA 1
ATOM 670 C C . HIS A 1 91 ? 12.023 2.682 -7.711 1 98.62 91 HIS A C 1
ATOM 672 O O . HIS A 1 91 ? 12.703 1.65 -7.715 1 98.62 91 HIS A O 1
ATOM 678 N N . ARG A 1 92 ? 10.828 2.664 -7.172 1 98.75 92 ARG A N 1
ATOM 679 C CA . ARG A 1 92 ? 10.328 1.557 -6.363 1 98.75 92 ARG A CA 1
ATOM 680 C C . ARG A 1 92 ? 9.086 0.933 -7 1 98.75 92 ARG A C 1
ATOM 682 O O . ARG A 1 92 ? 8.367 1.595 -7.75 1 98.75 92 ARG A O 1
ATOM 689 N N . ALA A 1 93 ? 8.891 -0.32 -6.711 1 98.88 93 ALA A N 1
ATOM 690 C CA . ALA A 1 93 ? 7.672 -1.038 -7.07 1 98.88 93 ALA A CA 1
ATOM 691 C C . ALA A 1 93 ? 7.34 -2.109 -6.035 1 98.88 93 ALA A C 1
ATOM 693 O O . ALA A 1 93 ? 8.195 -2.49 -5.23 1 98.88 93 ALA A O 1
ATOM 694 N N . GLU A 1 94 ? 6.156 -2.502 -6.039 1 98.94 94 GLU A N 1
ATOM 695 C CA . GLU A 1 94 ? 5.691 -3.561 -5.145 1 98.94 94 GLU A CA 1
ATOM 696 C C . GLU A 1 94 ? 5.309 -4.812 -5.926 1 98.94 94 GLU A C 1
ATOM 698 O O . GLU A 1 94 ? 4.562 -4.738 -6.906 1 98.94 94 GLU A O 1
ATOM 703 N N . VAL A 1 95 ? 5.875 -5.926 -5.539 1 98.88 95 VAL A N 1
ATOM 704 C CA . VAL A 1 95 ? 5.461 -7.211 -6.098 1 98.88 95 VAL A CA 1
ATOM 705 C C . VAL A 1 95 ? 4.223 -7.723 -5.363 1 98.88 95 VAL A C 1
ATOM 707 O O . VAL A 1 95 ? 4.184 -7.727 -4.133 1 98.88 95 VAL A O 1
ATOM 710 N N . GLN A 1 96 ? 3.23 -8.164 -6.145 1 98.06 96 GLN A N 1
ATOM 711 C CA . GLN A 1 96 ? 1.962 -8.57 -5.551 1 98.06 96 GLN A CA 1
ATOM 712 C C . GLN A 1 96 ? 1.432 -9.844 -6.199 1 98.06 96 GLN A C 1
ATOM 714 O O . GLN A 1 96 ? 1.658 -10.078 -7.391 1 98.06 96 GLN A O 1
ATOM 719 N N . LYS A 1 97 ? 0.75 -10.609 -5.387 1 97.94 97 LYS A N 1
ATOM 720 C CA . LYS A 1 97 ? -0.139 -11.672 -5.859 1 97.94 97 LYS A CA 1
ATOM 721 C C . LYS A 1 97 ? 0.608 -12.656 -6.75 1 97.94 97 LYS A C 1
ATOM 723 O O . LYS A 1 97 ? 0.175 -12.945 -7.867 1 97.94 97 LYS A O 1
ATOM 728 N N . LEU A 1 98 ? 1.733 -13.047 -6.281 1 98.25 98 LEU A N 1
ATOM 729 C CA . LEU A 1 98 ? 2.385 -14.203 -6.887 1 98.25 98 LEU A CA 1
ATOM 730 C C . LEU A 1 98 ? 1.565 -15.469 -6.66 1 98.25 98 LEU A C 1
ATOM 732 O O . LEU A 1 98 ? 1.456 -15.945 -5.531 1 98.25 98 LEU A O 1
ATOM 736 N N . LEU A 1 99 ? 0.964 -15.938 -7.668 1 98.19 99 LEU A N 1
ATOM 737 C CA . LEU A 1 99 ? 0.073 -17.078 -7.59 1 98.19 99 LEU A CA 1
ATOM 738 C C . LEU A 1 99 ? 0.499 -18.172 -8.57 1 98.19 99 LEU A C 1
ATOM 740 O O . LEU A 1 99 ? 0.81 -17.875 -9.727 1 98.19 99 LEU A O 1
ATOM 744 N N . VAL A 1 100 ? 0.567 -19.375 -8.117 1 97.88 100 VAL A N 1
ATOM 745 C CA . VAL A 1 100 ? 0.778 -20.562 -8.938 1 97.88 100 VAL A CA 1
ATOM 746 C C . VAL A 1 100 ? -0.323 -21.578 -8.656 1 97.88 100 VAL A C 1
ATOM 748 O O . VAL A 1 100 ? -0.678 -21.812 -7.496 1 97.88 100 VAL A O 1
ATOM 751 N N . PHE A 1 101 ? -0.928 -22.125 -9.75 1 98.19 101 PHE A N 1
ATOM 752 C CA . PHE A 1 101 ? -1.895 -23.188 -9.516 1 98.19 101 PHE A CA 1
ATOM 753 C C . PHE A 1 101 ? -1.307 -24.266 -8.602 1 98.19 101 PHE A C 1
ATOM 755 O O . PHE A 1 101 ? -0.163 -24.672 -8.789 1 98.19 101 PHE A O 1
ATOM 762 N N . THR A 1 102 ? -2.137 -24.734 -7.645 1 97.06 102 THR A N 1
ATOM 763 C CA . THR A 1 102 ? -1.673 -25.734 -6.684 1 97.06 102 THR A CA 1
ATOM 764 C C . THR A 1 102 ? -1.167 -26.984 -7.402 1 97.06 102 THR A C 1
ATOM 766 O O . THR A 1 102 ? -0.196 -27.594 -6.965 1 97.06 102 THR A O 1
ATOM 769 N N . ARG A 1 103 ? -1.765 -27.312 -8.516 1 94.25 103 ARG A N 1
ATOM 770 C CA . ARG A 1 103 ? -1.427 -28.531 -9.25 1 94.25 103 ARG A CA 1
ATOM 771 C C . ARG A 1 103 ? -0.089 -28.375 -9.969 1 94.25 103 ARG A C 1
ATOM 773 O O . ARG A 1 103 ? 0.455 -29.359 -10.492 1 94.25 103 ARG A O 1
ATOM 780 N N . HIS A 1 104 ? 0.468 -27.203 -9.961 1 91.81 104 HIS A N 1
ATOM 781 C CA . HIS A 1 104 ? 1.716 -26.969 -10.68 1 91.81 104 HIS A CA 1
ATOM 782 C C . HIS A 1 104 ? 2.805 -26.469 -9.734 1 91.81 104 HIS A C 1
ATOM 784 O O . HIS A 1 104 ? 3.83 -25.953 -10.18 1 91.81 104 HIS A O 1
ATOM 790 N N . ARG A 1 105 ? 2.605 -26.609 -8.492 1 86.56 105 ARG A N 1
ATOM 791 C CA . ARG A 1 105 ? 3.584 -26.094 -7.531 1 86.56 105 ARG A CA 1
ATOM 792 C C . ARG A 1 105 ? 4.793 -27.016 -7.445 1 86.56 105 ARG A C 1
ATOM 794 O O . ARG A 1 105 ? 4.742 -28.172 -7.898 1 86.56 105 ARG A O 1
ATOM 801 N N . ARG A 1 106 ? 5.906 -26.5 -7 1 86.12 106 ARG A N 1
ATOM 802 C CA . ARG A 1 106 ? 7.176 -27.188 -6.77 1 86.12 106 ARG A CA 1
ATOM 803 C C . ARG A 1 106 ? 7.816 -27.594 -8.094 1 86.12 106 ARG A C 1
ATOM 805 O O . ARG A 1 106 ? 8.438 -28.656 -8.18 1 86.12 106 ARG A O 1
ATOM 812 N N . ASN A 1 107 ? 7.523 -26.656 -9.086 1 88.5 107 ASN A N 1
ATOM 813 C CA . ASN A 1 107 ? 8.117 -26.922 -10.391 1 88.5 107 ASN A CA 1
ATOM 814 C C . ASN A 1 107 ? 8.883 -25.703 -10.914 1 88.5 107 ASN A C 1
ATOM 816 O O . ASN A 1 107 ? 9.102 -25.578 -12.117 1 88.5 107 ASN A O 1
ATOM 820 N N . GLY A 1 108 ? 9.117 -24.75 -10.016 1 93.19 108 GLY A N 1
ATOM 821 C CA . GLY A 1 108 ? 9.977 -23.625 -10.352 1 93.19 108 GLY A CA 1
ATOM 822 C C . GLY A 1 108 ? 9.234 -22.469 -10.984 1 93.19 108 GLY A C 1
ATOM 823 O O . GLY A 1 108 ? 9.844 -21.484 -11.422 1 93.19 108 GLY A O 1
ATOM 824 N N . VAL A 1 109 ? 7.945 -22.547 -11.086 1 96.38 109 VAL A N 1
ATOM 825 C CA . VAL A 1 109 ? 7.137 -21.531 -11.742 1 96.38 109 VAL A CA 1
ATOM 826 C C . VAL A 1 109 ? 7.289 -20.203 -11.008 1 96.38 109 VAL A C 1
ATOM 828 O O . VAL A 1 109 ? 7.547 -19.172 -11.633 1 96.38 109 VAL A O 1
ATOM 831 N N . ALA A 1 110 ? 7.195 -20.234 -9.734 1 96.94 110 ALA A N 1
ATOM 832 C CA . ALA A 1 110 ? 7.297 -19.016 -8.93 1 96.94 110 ALA A CA 1
ATOM 833 C C . ALA A 1 110 ? 8.664 -18.359 -9.109 1 96.94 110 ALA A C 1
ATOM 835 O O . ALA A 1 110 ? 8.75 -17.125 -9.266 1 96.94 110 ALA A O 1
ATOM 836 N N . ARG A 1 111 ? 9.656 -19.109 -9.078 1 96.31 111 ARG A N 1
ATOM 837 C CA . ARG A 1 111 ? 11.008 -18.594 -9.242 1 96.31 111 ARG A CA 1
ATOM 838 C C . ARG A 1 111 ? 11.172 -17.891 -10.586 1 96.31 111 ARG A C 1
ATOM 840 O O . ARG A 1 111 ? 11.766 -16.812 -10.656 1 96.31 111 ARG A O 1
ATOM 847 N N . ARG A 1 112 ? 10.703 -18.484 -11.617 1 97.19 112 ARG A N 1
ATOM 848 C CA . ARG A 1 112 ? 10.82 -17.906 -12.953 1 97.19 112 ARG A CA 1
ATOM 849 C C . ARG A 1 112 ? 9.977 -16.656 -13.078 1 97.19 112 ARG A C 1
ATOM 851 O O . ARG A 1 112 ? 10.383 -15.688 -13.727 1 97.19 112 ARG A O 1
ATOM 858 N N . LEU A 1 113 ? 8.773 -16.656 -12.516 1 98.12 113 LEU A N 1
ATOM 859 C CA . LEU A 1 113 ? 7.938 -15.461 -12.492 1 98.12 113 LEU A CA 1
ATOM 860 C C . LEU A 1 113 ? 8.641 -14.32 -11.766 1 98.12 113 LEU A C 1
ATOM 862 O O . LEU A 1 113 ? 8.656 -13.188 -12.25 1 98.12 113 LEU A O 1
ATOM 866 N N . MET A 1 114 ? 9.25 -14.617 -10.648 1 98.31 114 MET A N 1
ATOM 867 C CA . MET A 1 11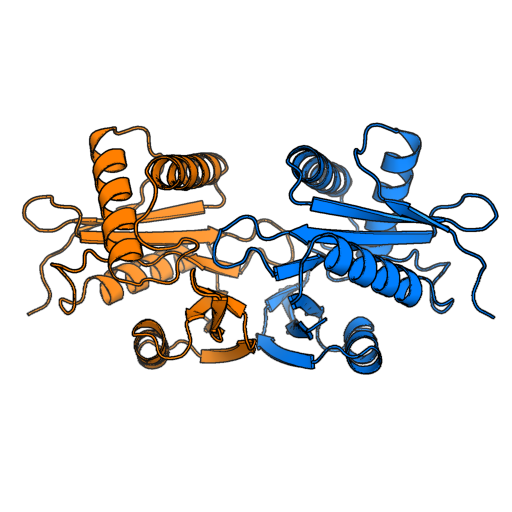4 ? 9.914 -13.586 -9.852 1 98.31 114 MET A CA 1
ATOM 868 C C . MET A 1 114 ? 11.156 -13.062 -10.57 1 98.31 114 MET A C 1
ATOM 870 O O . MET A 1 114 ? 11.445 -11.867 -10.516 1 98.31 114 MET A O 1
ATOM 874 N N . ALA A 1 115 ? 11.875 -13.945 -11.25 1 97.81 115 ALA A N 1
ATOM 875 C CA . ALA A 1 115 ? 12.992 -13.477 -12.07 1 97.81 115 ALA A CA 1
ATOM 876 C C . ALA A 1 115 ? 12.516 -12.523 -13.156 1 97.81 115 ALA A C 1
ATOM 878 O O . ALA A 1 115 ? 13.141 -11.484 -13.398 1 97.81 115 ALA A O 1
ATOM 879 N N . ALA A 1 116 ? 11.438 -12.867 -13.781 1 98.44 116 ALA A N 1
ATOM 880 C CA . ALA A 1 116 ? 10.883 -12.031 -14.852 1 98.44 116 ALA A CA 1
ATOM 881 C C . ALA A 1 116 ? 10.414 -10.688 -14.305 1 98.44 116 ALA A C 1
ATOM 883 O O . ALA A 1 116 ? 10.586 -9.656 -14.953 1 98.44 116 ALA A O 1
ATOM 884 N N . VAL A 1 117 ? 9.805 -10.695 -13.133 1 98.19 117 VAL A N 1
ATOM 885 C CA . VAL A 1 117 ? 9.344 -9.453 -12.523 1 98.19 117 VAL A CA 1
ATOM 886 C C . VAL A 1 117 ? 10.539 -8.555 -12.211 1 98.19 117 VAL A C 1
ATOM 888 O O . VAL A 1 117 ? 10.477 -7.34 -12.406 1 98.19 117 VAL A O 1
ATOM 891 N N . GLU A 1 118 ? 11.594 -9.141 -11.703 1 98.62 118 GLU A N 1
ATOM 892 C CA . GLU A 1 118 ? 12.797 -8.375 -11.422 1 98.62 118 GLU A CA 1
ATOM 893 C C . GLU A 1 118 ? 13.398 -7.793 -12.703 1 98.62 118 GLU A C 1
ATOM 895 O O . GLU A 1 118 ? 13.812 -6.633 -12.727 1 98.62 118 GLU A O 1
ATOM 900 N N . ASP A 1 119 ? 13.414 -8.594 -13.742 1 98.62 119 ASP A N 1
ATOM 901 C CA . ASP A 1 119 ? 13.898 -8.102 -15.031 1 98.62 119 ASP A CA 1
ATOM 902 C C . ASP A 1 119 ? 13.023 -6.953 -15.539 1 98.62 119 ASP A C 1
ATOM 904 O O . ASP A 1 119 ? 13.539 -5.953 -16.031 1 98.62 119 ASP A O 1
ATOM 908 N N . THR A 1 120 ? 11.734 -7.133 -15.453 1 98.5 120 THR A N 1
ATOM 909 C CA . THR A 1 120 ? 10.805 -6.082 -15.844 1 98.5 120 THR A CA 1
ATOM 910 C C . THR A 1 120 ? 11.055 -4.805 -15.055 1 98.5 120 THR A C 1
ATOM 912 O O . THR A 1 120 ? 11.102 -3.713 -15.617 1 98.5 120 THR A O 1
ATOM 915 N N . ALA A 1 121 ? 11.219 -4.949 -13.742 1 98.75 121 ALA A N 1
ATOM 916 C CA . ALA A 1 121 ? 11.484 -3.805 -12.875 1 98.75 121 ALA A CA 1
ATOM 917 C C . ALA A 1 121 ? 12.758 -3.08 -13.289 1 98.75 121 ALA A C 1
ATOM 919 O O . ALA A 1 121 ? 12.766 -1.854 -13.43 1 98.75 121 ALA A O 1
ATOM 920 N N . ARG A 1 122 ? 13.828 -3.836 -13.57 1 98.56 122 ARG A N 1
ATOM 921 C CA . ARG A 1 122 ? 15.078 -3.242 -14.039 1 98.56 122 ARG A CA 1
ATOM 922 C C . ARG A 1 122 ? 14.867 -2.451 -15.32 1 98.56 122 ARG A C 1
ATOM 924 O O . ARG A 1 122 ? 15.359 -1.331 -15.461 1 98.56 122 ARG A O 1
ATOM 931 N N . GLY A 1 123 ? 14.156 -3.047 -16.203 1 98.31 123 GLY A N 1
ATOM 932 C CA . GLY A 1 123 ? 13.891 -2.396 -17.469 1 98.31 123 GLY A CA 1
ATOM 933 C C . GLY A 1 123 ? 13.109 -1.104 -17.328 1 98.31 123 GLY A C 1
ATOM 934 O O . GLY A 1 123 ? 13.203 -0.219 -18.188 1 98.31 123 GLY A O 1
ATOM 935 N N . LEU A 1 124 ? 12.391 -0.955 -16.266 1 97.75 124 LEU A N 1
ATOM 936 C CA . LEU A 1 124 ? 11.562 0.223 -16.031 1 97.75 124 LEU A CA 1
ATOM 937 C C . LEU A 1 124 ? 12.266 1.199 -15.094 1 97.75 124 LEU A C 1
ATOM 939 O O . LEU A 1 124 ? 11.656 2.16 -14.617 1 97.75 124 LEU A O 1
ATOM 943 N N . GLY A 1 125 ? 13.461 0.851 -14.734 1 97.94 125 GLY A N 1
ATOM 944 C CA . GLY A 1 125 ? 14.25 1.738 -13.898 1 97.94 125 GLY A CA 1
ATOM 945 C C . GLY A 1 125 ? 13.898 1.646 -12.422 1 97.94 125 GLY A C 1
ATOM 946 O O . GLY A 1 125 ? 14.117 2.594 -11.664 1 97.94 125 GLY A O 1
ATOM 947 N N . ARG A 1 126 ? 13.25 0.589 -12.07 1 98.69 126 ARG A N 1
ATOM 948 C CA . ARG A 1 126 ? 12.945 0.373 -10.656 1 98.69 126 ARG A CA 1
ATOM 949 C C . ARG A 1 126 ? 14.07 -0.389 -9.961 1 98.69 126 ARG A C 1
ATOM 951 O O . ARG A 1 126 ? 14.398 -1.513 -10.352 1 98.69 126 ARG A O 1
ATOM 958 N N . SER A 1 127 ? 14.586 0.21 -8.906 1 98.62 127 SER A N 1
ATOM 959 C CA . SER A 1 127 ? 15.766 -0.382 -8.281 1 98.62 127 SER A CA 1
ATOM 960 C C . SER A 1 127 ? 15.43 -0.952 -6.906 1 98.62 127 SER A C 1
ATOM 962 O O . SER A 1 127 ? 16.25 -1.652 -6.301 1 98.62 127 SER A O 1
ATOM 964 N N . LEU A 1 128 ? 14.242 -0.727 -6.367 1 98.94 128 LEU A N 1
ATOM 965 C CA . LEU A 1 128 ? 13.805 -1.263 -5.082 1 98.94 128 LEU A CA 1
ATOM 966 C C . LEU A 1 128 ? 12.445 -1.939 -5.211 1 98.94 128 LEU A C 1
ATOM 968 O O . LEU A 1 128 ? 11.477 -1.315 -5.648 1 98.94 128 LEU A O 1
ATOM 972 N N . LEU A 1 129 ? 12.391 -3.162 -4.859 1 98.94 129 LEU A N 1
ATOM 973 C CA . LEU A 1 129 ? 11.141 -3.904 -4.805 1 98.94 129 LEU A CA 1
ATOM 974 C C . LEU A 1 129 ? 10.734 -4.191 -3.363 1 98.94 129 LEU A C 1
ATOM 976 O O . LEU A 1 129 ? 11.586 -4.473 -2.52 1 98.94 129 LEU A O 1
ATOM 980 N N . VAL A 1 130 ? 9.477 -4.113 -3.053 1 98.94 130 VAL A N 1
ATOM 981 C CA . VAL A 1 130 ? 8.953 -4.441 -1.73 1 98.94 130 VAL A CA 1
ATOM 982 C C . VAL A 1 130 ? 7.793 -5.422 -1.863 1 98.94 130 VAL A C 1
ATOM 984 O O . VAL A 1 130 ? 7.148 -5.492 -2.912 1 98.94 130 VAL A O 1
ATOM 987 N N . LEU A 1 131 ? 7.547 -6.191 -0.936 1 98.81 131 LEU A N 1
ATOM 988 C CA . LEU A 1 131 ? 6.375 -7.055 -0.813 1 98.81 131 LEU A CA 1
ATOM 989 C C . LEU A 1 131 ? 6.148 -7.461 0.639 1 98.81 131 LEU A C 1
ATOM 991 O O . LEU A 1 131 ? 6.953 -7.125 1.514 1 98.81 131 LEU A O 1
ATOM 995 N N . ASP A 1 132 ? 5.023 -8.07 0.927 1 98.44 132 ASP A N 1
ATOM 996 C CA . ASP A 1 132 ? 4.77 -8.703 2.215 1 98.44 132 ASP A CA 1
ATOM 997 C C . ASP A 1 132 ? 4.117 -10.078 2.031 1 98.44 132 ASP A C 1
ATOM 999 O O . ASP A 1 132 ? 3.588 -10.375 0.959 1 98.44 132 ASP A O 1
ATOM 1003 N N . THR A 1 133 ? 4.266 -10.922 2.943 1 98.06 133 THR A N 1
ATOM 1004 C CA . THR A 1 133 ? 3.688 -12.258 2.898 1 98.06 133 THR A CA 1
ATOM 1005 C C . THR A 1 133 ? 3.297 -12.727 4.297 1 98.06 133 THR A C 1
ATOM 1007 O O . THR A 1 133 ? 3.818 -12.219 5.293 1 98.06 133 THR A O 1
ATOM 1010 N N . LEU A 1 134 ? 2.414 -13.648 4.312 1 97.75 134 LEU A N 1
ATOM 1011 C CA . LEU A 1 134 ? 1.997 -14.266 5.566 1 97.75 134 LEU A CA 1
ATOM 1012 C C . LEU A 1 134 ? 3.18 -14.922 6.266 1 97.75 134 LEU A C 1
ATOM 1014 O O . LEU A 1 134 ? 3.91 -15.711 5.652 1 97.75 134 LEU A O 1
ATOM 1018 N N . LYS A 1 135 ? 3.379 -14.586 7.52 1 97.94 135 LYS A N 1
ATOM 1019 C CA . LYS A 1 135 ? 4.414 -15.266 8.281 1 97.94 135 LYS A CA 1
ATOM 1020 C C . LYS A 1 135 ? 4.18 -16.781 8.305 1 97.94 135 LYS A C 1
ATOM 102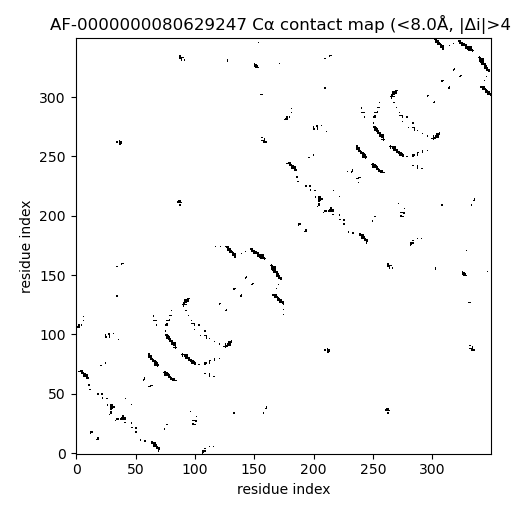2 O O . LYS A 1 135 ? 3.059 -17.234 8.539 1 97.94 135 LYS A O 1
ATOM 1027 N N . GLY A 1 136 ? 5.234 -17.516 8.039 1 95.75 136 GLY A N 1
ATOM 1028 C CA . GLY A 1 136 ? 5.16 -18.969 8.141 1 95.75 136 GLY A CA 1
ATOM 1029 C C . GLY A 1 136 ? 4.672 -19.625 6.867 1 95.75 136 GLY A C 1
ATOM 1030 O O . GLY A 1 136 ? 4.688 -20.859 6.754 1 95.75 136 GLY A O 1
ATOM 1031 N N . ASP A 1 137 ? 4.211 -18.828 5.926 1 94.81 137 ASP A N 1
ATOM 1032 C CA . ASP A 1 137 ? 3.766 -19.438 4.68 1 94.81 137 ASP A CA 1
ATOM 1033 C C . ASP A 1 137 ? 4.953 -19.828 3.805 1 94.81 137 ASP A C 1
ATOM 1035 O O . ASP A 1 137 ? 6.105 -19.656 4.195 1 94.81 137 ASP A O 1
ATOM 1039 N N . SER A 1 138 ? 4.613 -20.438 2.764 1 91.38 138 SER A N 1
ATOM 1040 C CA . SER A 1 138 ? 5.664 -20.953 1.89 1 91.38 138 SER A CA 1
ATOM 1041 C C . SER A 1 138 ? 6.449 -19.812 1.236 1 91.38 138 SER A C 1
ATOM 1043 O O . SER A 1 138 ? 7.578 -20.016 0.789 1 91.38 138 SER A O 1
ATOM 1045 N N . GLY A 1 139 ? 5.824 -18.625 1.125 1 93.12 139 GLY A N 1
ATOM 1046 C CA . GLY A 1 139 ? 6.512 -17.484 0.534 1 93.12 139 GLY A CA 1
ATOM 1047 C C . GLY A 1 139 ? 7.715 -17.031 1.337 1 93.12 139 GLY A C 1
ATOM 1048 O O . GLY A 1 139 ? 8.727 -16.609 0.768 1 93.12 139 GLY A O 1
ATOM 1049 N N . GLU A 1 140 ? 7.637 -17.172 2.602 1 95.69 140 GLU A N 1
ATOM 1050 C CA . GLU A 1 140 ? 8.664 -16.609 3.475 1 95.69 140 GLU A CA 1
ATOM 1051 C C . GLU A 1 140 ? 10.031 -17.219 3.176 1 95.69 140 GLU A C 1
ATOM 1053 O O . GLU A 1 140 ? 10.969 -16.516 2.807 1 95.69 140 GLU A O 1
ATOM 1058 N N . PRO A 1 141 ? 10.234 -18.531 3.271 1 95.12 141 PRO A N 1
ATOM 1059 C CA . PRO A 1 141 ? 11.539 -19.094 2.938 1 95.12 141 PRO A CA 1
ATOM 1060 C C . PRO A 1 141 ? 11.914 -18.906 1.469 1 95.12 141 PRO A C 1
ATOM 1062 O O . PRO A 1 141 ? 13.094 -18.781 1.137 1 95.12 141 PRO A O 1
ATOM 1065 N N . PHE A 1 142 ? 10.922 -18.891 0.64 1 95.62 142 PHE A N 1
ATOM 1066 C CA . PHE A 1 142 ? 11.164 -18.672 -0.781 1 95.62 142 PHE A CA 1
ATOM 1067 C C . PHE A 1 142 ? 11.836 -17.328 -1.009 1 95.62 142 PHE A C 1
ATOM 1069 O O . PHE A 1 142 ? 12.844 -17.234 -1.712 1 95.62 142 PHE A O 1
ATOM 1076 N N . TYR A 1 143 ? 11.289 -16.219 -0.437 1 97.5 143 TYR A N 1
ATOM 1077 C CA . TYR A 1 143 ? 11.836 -14.875 -0.612 1 97.5 143 TYR A CA 1
ATOM 1078 C C . TYR A 1 143 ? 13.219 -14.766 0.014 1 97.5 143 TYR A C 1
ATOM 1080 O O . TYR A 1 143 ? 14.133 -14.188 -0.579 1 97.5 143 TYR A O 1
ATOM 1088 N N . GLU A 1 144 ? 13.391 -15.344 1.144 1 96.5 144 GLU A N 1
ATOM 1089 C CA . GLU A 1 144 ? 14.695 -15.336 1.788 1 96.5 144 GLU A CA 1
ATOM 1090 C C . GLU A 1 144 ? 15.742 -16.047 0.926 1 96.5 144 GLU A C 1
ATOM 1092 O O . GLU A 1 144 ? 16.875 -15.562 0.79 1 96.5 144 GLU A O 1
ATOM 1097 N N . ALA A 1 145 ? 15.328 -17.109 0.29 1 95.56 145 ALA A N 1
ATOM 1098 C CA . ALA A 1 145 ? 16.234 -17.922 -0.504 1 95.56 145 ALA A CA 1
ATOM 1099 C C . ALA A 1 145 ? 16.562 -17.25 -1.838 1 95.56 145 ALA A C 1
ATOM 1101 O O . ALA A 1 145 ? 17.5 -17.641 -2.525 1 95.56 145 ALA A O 1
ATOM 1102 N N . THR A 1 146 ? 15.789 -16.312 -2.182 1 95.94 146 THR A N 1
ATOM 1103 C CA . THR A 1 146 ? 15.961 -15.711 -3.502 1 95.94 146 THR A CA 1
ATOM 1104 C C . THR A 1 146 ? 16.422 -14.258 -3.385 1 95.94 146 THR A C 1
ATOM 1106 O O . THR A 1 146 ? 16.141 -13.438 -4.262 1 95.94 146 THR A O 1
ATOM 1109 N N . GLY A 1 147 ? 17.031 -13.852 -2.297 1 97.19 147 GLY A N 1
ATOM 1110 C CA . GLY A 1 147 ? 17.781 -12.617 -2.186 1 97.19 147 GLY A CA 1
ATOM 1111 C C . GLY A 1 147 ? 16.969 -11.477 -1.595 1 97.19 147 GLY A C 1
ATOM 1112 O O . GLY A 1 147 ? 17.422 -10.336 -1.563 1 97.19 147 GLY A O 1
ATOM 1113 N N . TRP A 1 148 ? 15.773 -11.773 -1.186 1 98.69 148 TRP A N 1
ATOM 1114 C CA . TRP A 1 148 ? 14.977 -10.75 -0.51 1 98.69 148 TRP A CA 1
ATOM 1115 C C . TRP A 1 148 ? 15.383 -10.625 0.956 1 98.69 148 TRP A C 1
ATOM 1117 O O . TRP A 1 148 ? 15.703 -11.625 1.602 1 98.69 148 TRP A O 1
ATOM 1127 N N . ARG A 1 149 ? 15.336 -9.406 1.477 1 98.69 149 ARG A N 1
ATOM 1128 C CA . ARG A 1 149 ? 15.688 -9.133 2.867 1 98.69 149 ARG A CA 1
ATOM 1129 C C . ARG A 1 149 ? 14.445 -8.805 3.688 1 98.69 149 ARG A C 1
ATOM 1131 O O . ARG A 1 149 ? 13.57 -8.062 3.227 1 98.69 149 ARG A O 1
ATOM 1138 N N . ARG A 1 150 ? 14.422 -9.297 4.871 1 98.5 150 ARG A N 1
ATOM 1139 C CA . ARG A 1 150 ? 13.336 -8.969 5.785 1 98.5 150 ARG A CA 1
ATOM 1140 C C . ARG A 1 150 ? 13.43 -7.52 6.254 1 98.5 150 ARG A C 1
ATOM 1142 O O . ARG A 1 150 ? 14.492 -7.074 6.695 1 98.5 150 ARG A O 1
ATOM 1149 N N . ALA A 1 151 ? 12.414 -6.809 6.082 1 98.75 151 ALA A N 1
ATOM 1150 C CA . ALA A 1 151 ? 12.336 -5.434 6.566 1 98.75 151 ALA A CA 1
ATOM 1151 C C . ALA A 1 151 ? 11.742 -5.375 7.973 1 98.75 151 ALA A C 1
ATOM 1153 O O . ALA A 1 151 ? 12.078 -4.484 8.758 1 98.75 151 ALA A O 1
ATOM 1154 N N . GLY A 1 152 ? 10.812 -6.266 8.242 1 98.62 152 GLY A N 1
ATOM 1155 C CA . GLY A 1 152 ? 10.133 -6.254 9.531 1 98.62 152 GLY A CA 1
ATOM 1156 C C . GLY A 1 152 ? 8.906 -7.141 9.562 1 98.62 152 GLY A C 1
ATOM 1157 O O . GLY A 1 152 ? 8.742 -8.023 8.719 1 98.62 152 GLY A O 1
ATOM 1158 N N . LEU A 1 153 ? 8.117 -6.949 10.594 1 98.69 153 LEU A N 1
ATOM 1159 C CA . LEU A 1 153 ? 6.953 -7.777 10.875 1 98.69 153 LEU A CA 1
ATOM 1160 C C . LEU A 1 153 ? 5.836 -6.953 11.508 1 98.69 153 LEU A C 1
ATOM 1162 O O . LEU A 1 153 ? 6.094 -6.113 12.375 1 98.69 153 LEU A O 1
ATOM 1166 N N . ILE A 1 154 ? 4.621 -7.148 11.078 1 98.88 154 ILE A N 1
ATOM 1167 C CA . ILE A 1 154 ? 3.451 -6.551 11.719 1 98.88 154 ILE A CA 1
ATOM 1168 C C . ILE A 1 154 ? 2.555 -7.648 12.289 1 98.88 154 ILE A C 1
ATOM 1170 O O . ILE A 1 154 ? 2.004 -8.461 11.539 1 98.88 154 ILE A O 1
ATOM 1174 N N . PRO A 1 155 ? 2.359 -7.695 13.555 1 98.81 155 PRO A N 1
ATOM 1175 C CA . PRO A 1 155 ? 1.488 -8.711 14.156 1 98.81 155 PRO A CA 1
ATOM 1176 C C . PRO A 1 155 ? 0.015 -8.5 13.812 1 98.81 155 PRO A C 1
ATOM 1178 O O . PRO A 1 155 ? -0.435 -7.355 13.688 1 98.81 155 PRO A O 1
ATOM 1181 N N . GLY A 1 156 ? -0.708 -9.617 13.664 1 98.75 156 GLY A N 1
ATOM 1182 C CA . GLY A 1 156 ? -2.148 -9.562 13.477 1 98.75 156 GLY A CA 1
ATOM 1183 C C . GLY A 1 156 ? -2.557 -8.828 12.211 1 98.75 156 GLY A C 1
ATOM 1184 O O . GLY A 1 156 ? -3.605 -8.188 12.172 1 98.75 156 GLY A O 1
ATOM 1185 N N . TYR A 1 157 ? -1.775 -8.914 11.242 1 98.88 157 TYR A N 1
ATOM 1186 C CA . TYR A 1 157 ? -1.973 -8.109 10.039 1 98.88 157 TYR A CA 1
ATOM 1187 C C . TYR A 1 157 ? -3.145 -8.641 9.219 1 98.88 157 TYR A C 1
ATOM 1189 O O . TYR A 1 157 ? -3.863 -7.867 8.578 1 98.88 157 TYR A O 1
ATOM 1197 N N . THR A 1 158 ? -3.314 -9.859 9.164 1 98.56 158 THR A N 1
ATOM 1198 C CA . THR A 1 158 ? -4.453 -10.461 8.477 1 98.56 158 THR A CA 1
ATOM 1199 C C . THR A 1 158 ? -5.387 -11.141 9.469 1 98.56 158 THR A C 1
ATOM 1201 O O . THR A 1 158 ? -4.977 -11.477 10.586 1 98.56 158 THR A O 1
ATOM 1204 N N . VAL A 1 159 ? -6.621 -11.328 9.055 1 98.31 159 VAL A N 1
ATOM 1205 C CA . VAL A 1 159 ? -7.617 -12.008 9.883 1 98.31 159 VAL A CA 1
ATOM 1206 C C . VAL A 1 159 ? -8.336 -13.07 9.055 1 98.31 159 VAL A C 1
ATOM 1208 O O . VAL A 1 159 ? -8.688 -12.836 7.898 1 98.31 159 VAL A O 1
ATOM 1211 N N . GLU A 1 160 ? -8.523 -14.25 9.625 1 96.62 160 GLU A N 1
ATOM 1212 C CA . GLU A 1 160 ? -9.234 -15.352 8.977 1 96.62 160 GLU A CA 1
ATOM 1213 C C . GLU A 1 160 ? -10.742 -15.234 9.195 1 96.62 160 GLU A C 1
ATOM 1215 O O . GLU A 1 160 ? -11.203 -14.398 9.977 1 96.62 160 GLU A O 1
ATOM 1220 N N . ALA A 1 161 ? -11.438 -16.094 8.477 1 95.38 161 ALA A N 1
ATOM 1221 C CA . ALA A 1 161 ? -12.891 -16.094 8.57 1 95.38 161 ALA A CA 1
ATOM 1222 C C . ALA A 1 161 ? -13.352 -16.422 9.984 1 95.38 161 ALA A C 1
ATOM 1224 O O . ALA A 1 161 ? -14.383 -15.93 10.445 1 95.38 161 ALA A O 1
ATOM 1225 N N . ASP A 1 162 ? -12.578 -17.203 10.703 1 95.69 162 ASP A N 1
ATOM 1226 C CA . ASP A 1 162 ? -12.961 -17.609 12.047 1 95.69 162 ASP A CA 1
ATOM 1227 C C . ASP A 1 162 ? -12.469 -16.609 13.094 1 95.69 162 ASP A C 1
ATOM 1229 O O . ASP A 1 162 ? -12.641 -16.828 14.297 1 95.69 162 ASP A O 1
ATOM 1233 N N . GLY A 1 163 ? -11.781 -15.633 12.656 1 96.12 163 GLY A N 1
ATOM 1234 C CA . GLY A 1 163 ? -11.383 -14.562 13.562 1 96.12 163 GLY A CA 1
ATOM 1235 C C . GLY A 1 163 ? -9.938 -14.664 14.008 1 96.12 163 GLY A C 1
ATOM 1236 O O . GLY A 1 163 ? -9.445 -13.797 14.734 1 96.12 163 GLY A O 1
ATOM 1237 N N . ALA A 1 164 ? -9.258 -15.68 13.539 1 97.56 164 ALA A N 1
ATOM 1238 C CA . ALA A 1 164 ? -7.848 -15.836 13.914 1 97.56 164 ALA A CA 1
ATOM 1239 C C . ALA A 1 164 ? -6.977 -14.812 13.188 1 97.56 164 ALA A C 1
ATOM 1241 O O . ALA A 1 164 ? -7.148 -14.586 11.984 1 97.56 164 ALA A O 1
ATOM 1242 N N . PHE A 1 165 ? -6.074 -14.219 13.938 1 98.44 165 PHE A N 1
ATOM 1243 C CA . PHE A 1 165 ? -5.164 -13.242 13.359 1 98.44 165 PHE A CA 1
ATOM 1244 C C . PHE A 1 165 ? -3.822 -13.883 13.023 1 98.44 165 PHE A C 1
ATOM 1246 O O . PHE A 1 165 ? -3.391 -14.82 13.695 1 98.44 165 PHE A O 1
ATOM 1253 N N . HIS A 1 166 ? -3.137 -13.352 11.961 1 98.56 166 HIS A N 1
ATOM 1254 C CA . HIS A 1 166 ? -1.804 -13.805 11.586 1 98.56 166 HIS A CA 1
ATOM 1255 C C . HIS A 1 166 ? -0.893 -12.633 11.25 1 98.56 166 HIS A C 1
ATOM 1257 O O . HIS A 1 166 ? -1.364 -11.578 10.812 1 98.56 166 HIS A O 1
ATOM 1263 N N . ASP A 1 167 ? 0.361 -12.906 11.469 1 98.75 167 ASP A N 1
ATOM 1264 C CA . ASP A 1 167 ? 1.37 -11.875 11.242 1 98.75 167 ASP A CA 1
ATOM 1265 C C . ASP A 1 167 ? 1.789 -11.82 9.781 1 98.75 167 ASP A C 1
ATOM 1267 O O . ASP A 1 167 ? 1.655 -12.812 9.055 1 98.75 167 ASP A O 1
ATOM 1271 N N . THR A 1 168 ? 2.197 -10.664 9.367 1 98.62 168 THR A N 1
ATOM 1272 C CA . THR A 1 168 ? 2.803 -10.516 8.047 1 98.62 168 THR A CA 1
ATOM 1273 C C . THR A 1 168 ? 4.277 -10.148 8.172 1 98.62 168 THR A C 1
ATOM 1275 O O . THR A 1 168 ? 4.672 -9.438 9.094 1 98.62 168 THR A O 1
ATOM 1278 N N . VAL A 1 169 ? 5.074 -10.648 7.262 1 98.75 169 VAL A N 1
ATOM 1279 C CA . VAL A 1 169 ? 6.484 -10.281 7.152 1 98.75 169 VAL A CA 1
ATOM 1280 C C . VAL A 1 169 ? 6.695 -9.398 5.93 1 98.75 169 VAL A C 1
ATOM 1282 O O . VAL A 1 169 ? 6.152 -9.672 4.855 1 98.75 169 VAL A O 1
ATOM 1285 N N . LEU A 1 170 ? 7.441 -8.367 6.129 1 98.75 170 LEU A N 1
ATOM 1286 C CA . LEU A 1 170 ? 7.75 -7.406 5.07 1 98.75 170 LEU A CA 1
ATOM 1287 C C . LEU A 1 170 ? 9.133 -7.672 4.484 1 98.75 170 LEU A C 1
ATOM 1289 O O . LEU A 1 170 ? 10.078 -7.965 5.219 1 98.75 170 LEU A O 1
ATOM 1293 N N . PHE A 1 171 ? 9.258 -7.609 3.166 1 98.88 171 PHE A N 1
ATOM 1294 C CA . PHE A 1 171 ? 10.508 -7.863 2.469 1 98.88 171 PHE A CA 1
ATOM 1295 C C . PHE A 1 171 ? 10.836 -6.727 1.507 1 98.88 171 PHE A C 1
ATOM 1297 O O . PHE A 1 171 ? 9.938 -6.023 1.041 1 98.88 171 PHE A O 1
ATOM 1304 N N . TYR A 1 172 ? 12.102 -6.578 1.262 1 98.94 172 TYR A N 1
ATOM 1305 C CA . TYR A 1 172 ? 12.562 -5.719 0.174 1 98.94 172 TYR A CA 1
ATOM 1306 C C . TYR A 1 172 ? 13.734 -6.348 -0.562 1 98.94 172 TYR A C 1
ATOM 1308 O O . TYR A 1 172 ? 14.398 -7.242 -0.033 1 98.94 172 TYR A O 1
ATOM 1316 N N . LYS A 1 173 ? 13.961 -5.922 -1.72 1 98.81 173 LYS A N 1
ATOM 1317 C CA . LYS A 1 173 ? 15.094 -6.336 -2.537 1 98.81 173 LYS A CA 1
ATOM 1318 C C . LYS A 1 173 ? 15.625 -5.18 -3.377 1 98.81 173 LYS A C 1
ATOM 1320 O O . LYS A 1 173 ? 14.859 -4.516 -4.078 1 98.81 173 LYS A O 1
ATOM 1325 N N . THR A 1 174 ? 16.844 -4.859 -3.207 1 98.5 174 THR A N 1
ATOM 1326 C CA . THR A 1 174 ? 17.5 -3.906 -4.086 1 98.5 174 THR A CA 1
ATOM 1327 C C . THR A 1 174 ? 18.016 -4.598 -5.352 1 98.5 174 THR A C 1
ATOM 1329 O O . THR A 1 174 ? 18.656 -5.645 -5.273 1 98.5 174 THR A O 1
ATOM 1332 N N . LEU A 1 175 ? 17.703 -4.062 -6.418 1 97.75 175 LEU A N 1
ATOM 1333 C CA . LEU A 1 175 ? 18.078 -4.668 -7.695 1 97.75 175 LEU A CA 1
ATOM 1334 C C . LEU A 1 175 ? 19.406 -4.117 -8.195 1 97.75 175 LEU A C 1
ATOM 1336 O O . LEU A 1 175 ? 19.75 -2.969 -7.914 1 97.75 175 LEU A O 1
ATOM 1340 N N . MET B 1 1 ? 0.283 25.812 25.359 1 54.53 1 MET B N 1
ATOM 1341 C CA . MET B 1 1 ? -1.163 25.812 25.562 1 54.53 1 MET B CA 1
ATOM 1342 C C . MET B 1 1 ? -1.88 25.203 24.359 1 54.53 1 MET B C 1
ATOM 1344 O O . MET B 1 1 ? -1.534 25.484 23.219 1 54.53 1 MET B O 1
ATOM 1348 N N . THR B 1 2 ? -2.619 23.984 24.422 1 67.94 2 THR B N 1
ATOM 1349 C CA . THR B 1 2 ? -3.322 23.297 23.344 1 67.94 2 THR B CA 1
ATOM 1350 C C . THR B 1 2 ? -4.344 24.234 22.688 1 67.94 2 THR B C 1
ATOM 1352 O O . THR B 1 2 ? -5.152 24.844 23.375 1 67.94 2 THR B O 1
ATOM 1355 N N . ILE B 1 3 ? -4.086 24.75 21.406 1 76.38 3 ILE B N 1
ATOM 1356 C CA . ILE B 1 3 ? -5 25.578 20.625 1 76.38 3 ILE B CA 1
ATOM 1357 C C . ILE B 1 3 ? -6.367 24.906 20.547 1 76.38 3 ILE B C 1
ATOM 1359 O O . ILE B 1 3 ? -6.457 23.703 20.297 1 76.38 3 ILE B O 1
ATOM 1363 N N . PRO B 1 4 ? -7.387 25.656 21.031 1 87.88 4 PRO B N 1
ATOM 1364 C CA . PRO B 1 4 ? -8.711 25.094 20.766 1 87.88 4 PRO B CA 1
ATOM 1365 C C . PRO B 1 4 ? -8.938 24.797 19.281 1 87.88 4 PRO B C 1
ATOM 1367 O O . PRO B 1 4 ? -8.648 25.641 18.438 1 87.88 4 PRO B O 1
ATOM 1370 N N . LEU B 1 5 ? -9.008 23.547 18.906 1 93.31 5 LEU B N 1
ATOM 1371 C CA . LEU B 1 5 ? -9.258 23.234 17.5 1 93.31 5 LEU B CA 1
ATOM 1372 C C . LEU B 1 5 ? -10.414 22.25 17.359 1 93.31 5 LEU B C 1
ATOM 1374 O O . LEU B 1 5 ? -10.82 21.625 18.328 1 93.31 5 LEU B O 1
ATOM 1378 N N . ALA B 1 6 ? -11.133 22.344 16.203 1 96.88 6 ALA B N 1
ATOM 1379 C CA . ALA B 1 6 ? -12.219 21.453 15.844 1 96.88 6 ALA B CA 1
ATOM 1380 C C . ALA B 1 6 ? -11.773 20.469 14.758 1 96.88 6 ALA B C 1
ATOM 1382 O O . ALA B 1 6 ? -11.133 20.859 13.781 1 96.88 6 ALA B O 1
ATOM 1383 N N . ILE B 1 7 ? -12.109 19.219 14.953 1 98.31 7 ILE B N 1
ATOM 1384 C CA . ILE B 1 7 ? -11.797 18.203 13.945 1 98.31 7 ILE B CA 1
ATOM 1385 C C . ILE B 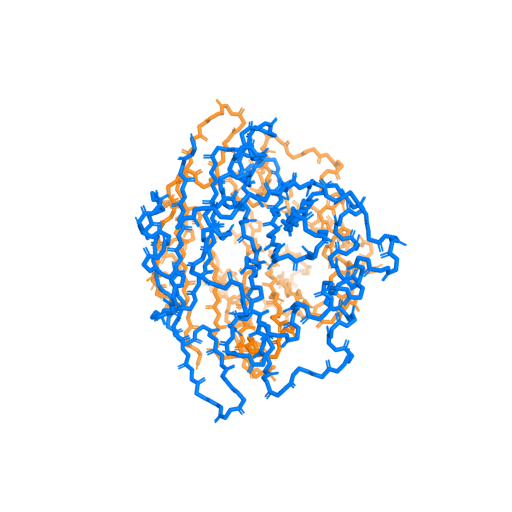1 7 ? -13.078 17.75 13.258 1 98.31 7 ILE B C 1
ATOM 1387 O O . ILE B 1 7 ? -14.07 17.438 13.93 1 98.31 7 ILE B O 1
ATOM 1391 N N . THR B 1 8 ? -13.086 17.734 11.992 1 98.06 8 THR B N 1
ATOM 1392 C CA . THR B 1 8 ? -14.258 17.344 11.219 1 98.06 8 THR B CA 1
ATOM 1393 C C . THR B 1 8 ? -13.891 16.266 10.195 1 98.06 8 THR B C 1
ATOM 1395 O O . THR B 1 8 ? -12.828 16.328 9.578 1 98.06 8 THR B O 1
ATOM 1398 N N . ASP B 1 9 ? -14.75 15.312 10.016 1 98.12 9 ASP B N 1
ATOM 1399 C CA . ASP B 1 9 ? -14.672 14.32 8.953 1 98.12 9 ASP B CA 1
ATOM 1400 C C . ASP B 1 9 ? -15.242 14.859 7.648 1 98.12 9 ASP B C 1
ATOM 1402 O O . ASP B 1 9 ? -16.391 15.297 7.602 1 98.12 9 ASP B O 1
ATOM 1406 N N . ILE B 1 10 ? -14.508 14.852 6.57 1 98.25 10 ILE B N 1
ATOM 1407 C CA . ILE B 1 10 ? -14.883 15.438 5.285 1 98.25 10 ILE B CA 1
ATOM 1408 C C . ILE B 1 10 ? -15.32 14.336 4.324 1 98.25 10 ILE B C 1
ATOM 1410 O O . ILE B 1 10 ? -14.5 13.523 3.883 1 98.25 10 ILE B O 1
ATOM 1414 N N . PRO B 1 11 ? -16.531 14.281 3.947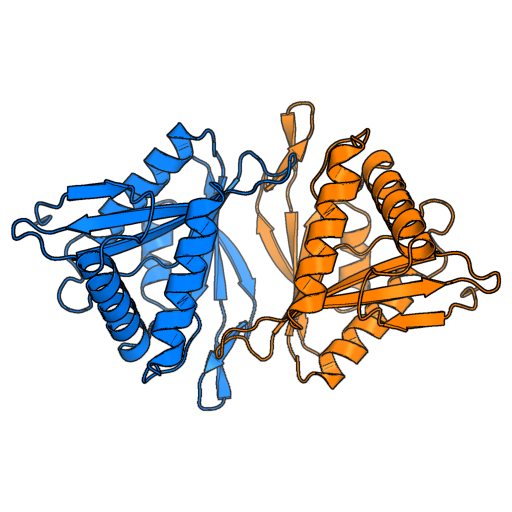 1 96.31 11 PRO B N 1
ATOM 1415 C CA . PRO B 1 11 ? -17.031 13.172 3.133 1 96.31 11 PRO B CA 1
ATOM 1416 C C . PRO B 1 11 ? -16.719 13.336 1.648 1 96.31 11 PRO B C 1
ATOM 1418 O O . PRO B 1 11 ? -16.734 12.359 0.896 1 96.31 11 PRO B O 1
ATOM 1421 N N . ALA B 1 12 ? -16.562 14.578 1.244 1 97.56 12 ALA B N 1
ATOM 1422 C CA . ALA B 1 12 ? -16.297 14.875 -0.162 1 97.56 12 ALA B CA 1
ATOM 1423 C C . ALA B 1 12 ? -15.594 16.219 -0.315 1 97.56 12 ALA B C 1
ATOM 1425 O O . ALA B 1 12 ? -15.688 17.078 0.56 1 97.56 12 ALA B O 1
ATOM 1426 N N . LEU B 1 13 ? -14.867 16.312 -1.39 1 97.44 13 LEU B N 1
ATOM 1427 C CA . LEU B 1 13 ? -14.102 17.531 -1.632 1 97.44 13 LEU B CA 1
ATOM 1428 C C . LEU B 1 13 ? -14.781 18.391 -2.688 1 97.44 13 LEU B C 1
ATOM 1430 O O . LEU B 1 13 ? -14.133 18.875 -3.615 1 97.44 13 LEU B O 1
ATOM 1434 N N . ASN B 1 14 ? -16.031 18.703 -2.461 1 96.38 14 ASN B N 1
ATOM 1435 C CA . ASN B 1 14 ? -16.812 19.5 -3.396 1 96.38 14 ASN B CA 1
ATOM 1436 C C . ASN B 1 14 ? -16.75 20.984 -3.041 1 96.38 14 ASN B C 1
ATOM 1438 O O . ASN B 1 14 ? -17.109 21.844 -3.857 1 96.38 14 ASN B O 1
ATOM 1442 N N . ASP B 1 15 ? -16.344 21.375 -1.823 1 96.81 15 ASP B N 1
ATOM 1443 C CA . ASP B 1 15 ? -16.188 22.766 -1.402 1 96.81 15 ASP B CA 1
ATOM 1444 C C . ASP B 1 15 ? -14.891 23.359 -1.955 1 96.81 15 ASP B C 1
ATOM 1446 O O . ASP B 1 15 ? -13.797 22.969 -1.556 1 96.81 15 ASP B O 1
ATOM 1450 N N . HIS B 1 16 ? -15.016 24.312 -2.805 1 96.81 16 HIS B N 1
ATOM 1451 C CA . HIS B 1 16 ? -13.875 24.891 -3.506 1 96.81 16 HIS B CA 1
ATOM 1452 C C . HIS B 1 16 ? -12.906 25.562 -2.531 1 96.81 16 HIS B C 1
ATOM 1454 O O . HIS B 1 16 ? -11.688 25.531 -2.742 1 96.81 16 HIS B O 1
ATOM 1460 N N . ARG B 1 17 ? -13.406 26.188 -1.546 1 97.38 17 ARG B N 1
ATOM 1461 C CA . ARG B 1 17 ? -12.539 26.828 -0.564 1 97.38 17 ARG B CA 1
ATOM 1462 C C . ARG B 1 17 ? -11.703 25.797 0.19 1 97.38 17 ARG B C 1
ATOM 1464 O O . ARG B 1 17 ? -10.492 25.969 0.348 1 97.38 17 ARG B O 1
ATOM 1471 N N . LEU B 1 18 ? -12.375 24.766 0.696 1 98.19 18 LEU B N 1
ATOM 1472 C CA . LEU B 1 18 ? -11.648 23.688 1.381 1 98.19 18 LEU B CA 1
ATOM 1473 C C . LEU B 1 18 ? -10.594 23.078 0.466 1 98.19 18 LEU B C 1
ATOM 1475 O O . LEU B 1 18 ? -9.461 22.844 0.89 1 98.19 18 LEU B O 1
ATOM 1479 N N . ARG B 1 19 ? -10.969 22.828 -0.777 1 98 19 ARG B N 1
ATOM 1480 C CA . ARG B 1 19 ? -10.031 22.266 -1.752 1 98 19 ARG B CA 1
ATOM 1481 C C . ARG B 1 19 ? -8.797 23.156 -1.892 1 98 19 ARG B C 1
ATOM 1483 O O . ARG B 1 19 ? -7.668 22.656 -1.862 1 98 19 ARG B O 1
ATOM 1490 N N . ALA B 1 20 ? -8.992 24.438 -1.989 1 97.75 20 ALA B N 1
ATOM 1491 C CA . ALA B 1 20 ? -7.883 25.375 -2.123 1 97.75 20 ALA B CA 1
ATOM 1492 C C . ALA B 1 20 ? -6.996 25.359 -0.88 1 97.75 20 ALA B C 1
ATOM 1494 O O . ALA B 1 20 ? -5.77 25.406 -0.984 1 97.75 20 ALA B O 1
ATOM 1495 N N . GLU B 1 21 ? -7.562 25.312 0.232 1 98.38 21 GLU B N 1
ATOM 1496 C CA . GLU B 1 21 ? -6.82 25.266 1.488 1 98.38 21 GLU B CA 1
ATOM 1497 C C . GLU B 1 21 ? -5.98 24 1.583 1 98.38 21 GLU B C 1
ATOM 1499 O O . GLU B 1 21 ? -4.824 24.031 2.01 1 98.38 21 GLU B O 1
ATOM 1504 N N . LEU B 1 22 ? -6.57 22.922 1.207 1 98.69 22 LEU B N 1
ATOM 1505 C CA . LEU B 1 22 ? -5.883 21.641 1.262 1 98.69 22 LEU B CA 1
ATOM 1506 C C . LEU B 1 22 ? -4.73 21.594 0.263 1 98.69 22 LEU B C 1
ATOM 1508 O O . LEU B 1 22 ? -3.672 21.031 0.554 1 98.69 22 LEU B O 1
ATOM 1512 N N . GLU B 1 23 ? -4.996 22.156 -0.901 1 98.44 23 GLU B N 1
ATOM 1513 C CA . GLU B 1 23 ? -3.91 22.266 -1.871 1 98.44 23 GLU B CA 1
ATOM 1514 C C . GLU B 1 23 ? -2.758 23.094 -1.319 1 98.44 23 GLU B C 1
ATOM 1516 O O . GLU B 1 23 ? -1.591 22.734 -1.482 1 98.44 23 GLU B O 1
ATOM 1521 N N . ALA B 1 24 ? -3.053 24.188 -0.664 1 98.38 24 ALA B N 1
ATOM 1522 C CA . ALA B 1 24 ? -2.035 25.016 -0.031 1 98.38 24 ALA B CA 1
ATOM 1523 C C . ALA B 1 24 ? -1.308 24.266 1.071 1 98.38 24 ALA B C 1
ATOM 1525 O O . ALA B 1 24 ? -0.098 24.422 1.252 1 98.38 24 ALA B O 1
ATOM 1526 N N . LEU B 1 25 ? -2.023 23.5 1.79 1 98.69 25 LEU B N 1
ATOM 1527 C CA . LEU B 1 25 ? -1.442 22.688 2.85 1 98.69 25 LEU B CA 1
ATOM 1528 C C . LEU B 1 25 ? -0.422 21.703 2.283 1 98.69 25 LEU B C 1
ATOM 1530 O O . LEU B 1 25 ? 0.691 21.594 2.801 1 98.69 25 LEU B O 1
ATOM 1534 N N . LEU B 1 26 ? -0.816 21.016 1.21 1 98.81 26 LEU B N 1
ATOM 1535 C CA . LEU B 1 26 ? 0.109 20.078 0.572 1 98.81 26 LEU B CA 1
ATOM 1536 C C . LEU B 1 26 ? 1.354 20.812 0.075 1 98.81 26 LEU B C 1
ATOM 1538 O O . LEU B 1 26 ? 2.475 20.328 0.259 1 98.81 26 LEU B O 1
ATOM 1542 N N . GLU B 1 27 ? 1.149 21.938 -0.534 1 98.62 27 GLU B N 1
ATOM 1543 C CA . GLU B 1 27 ? 2.268 22.719 -1.036 1 98.62 27 GLU B CA 1
ATOM 1544 C C . GLU B 1 27 ? 3.203 23.141 0.096 1 98.62 27 GLU B C 1
ATOM 1546 O O . GLU B 1 27 ? 4.426 23.031 -0.03 1 98.62 27 GLU B O 1
ATOM 1551 N N . ASP B 1 28 ? 2.65 23.625 1.149 1 98.56 28 ASP B N 1
ATOM 1552 C CA . ASP B 1 28 ? 3.436 24 2.32 1 98.56 28 ASP B CA 1
ATOM 1553 C C . ASP B 1 28 ? 4.25 22.812 2.84 1 98.56 28 ASP B C 1
ATOM 1555 O O . ASP B 1 28 ? 5.441 22.953 3.121 1 98.56 28 ASP B O 1
ATOM 1559 N N . ALA B 1 29 ? 3.631 21.672 2.967 1 98.12 29 ALA B N 1
ATOM 1560 C CA . ALA B 1 29 ? 4.285 20.469 3.479 1 98.12 29 ALA B CA 1
ATOM 1561 C C . ALA B 1 29 ? 5.445 20.047 2.578 1 98.12 29 ALA B C 1
ATOM 1563 O O . ALA B 1 29 ? 6.57 19.859 3.051 1 98.12 29 ALA B O 1
ATOM 1564 N N . VAL B 1 30 ? 5.18 19.953 1.265 1 98.12 30 VAL B N 1
ATOM 1565 C CA . VAL B 1 30 ? 6.195 19.5 0.318 1 98.12 30 VAL B CA 1
ATOM 1566 C C . VAL B 1 30 ? 7.34 20.5 0.264 1 98.12 30 VAL B C 1
ATOM 1568 O O . VAL B 1 30 ? 8.516 20.125 0.332 1 98.12 30 VAL B O 1
ATOM 1571 N N . ASN B 1 31 ? 7.008 21.766 0.224 1 97.94 31 ASN B N 1
ATOM 1572 C CA . ASN B 1 31 ? 8.023 22.812 0.091 1 97.94 31 ASN B CA 1
ATOM 1573 C C . ASN B 1 31 ? 8.859 22.953 1.362 1 97.94 31 ASN B C 1
ATOM 1575 O O . ASN B 1 31 ? 9.945 23.516 1.336 1 97.94 31 ASN B O 1
ATOM 1579 N N . SER B 1 32 ? 8.344 22.438 2.418 1 97.12 32 SER B N 1
ATOM 1580 C CA . SER B 1 32 ? 9.086 22.5 3.67 1 97.12 32 SER B CA 1
ATOM 1581 C C . SER B 1 32 ? 9.789 21.172 3.961 1 97.12 32 SER B C 1
ATOM 1583 O O . SER B 1 32 ? 10.328 20.984 5.051 1 97.12 32 SER B O 1
ATOM 1585 N N . GLY B 1 33 ? 9.695 20.219 3.078 1 94.88 33 GLY B N 1
ATOM 1586 C CA . GLY B 1 33 ? 10.578 19.062 3.162 1 94.88 33 GLY B CA 1
ATOM 1587 C C . GLY B 1 33 ? 9.852 17.797 3.549 1 94.88 33 GLY B C 1
ATOM 1588 O O . GLY B 1 33 ? 10.477 16.766 3.789 1 94.88 33 GLY B O 1
ATOM 1589 N N . ALA B 1 34 ? 8.539 17.859 3.641 1 95.69 34 ALA B N 1
ATOM 1590 C CA . ALA B 1 34 ? 7.805 16.656 3.979 1 95.69 34 ALA B CA 1
ATOM 1591 C C . ALA B 1 34 ? 7.961 15.594 2.893 1 95.69 34 ALA B C 1
ATOM 1593 O O . ALA B 1 34 ? 7.922 15.906 1.7 1 95.69 34 ALA B O 1
ATOM 1594 N N . SER B 1 35 ? 8.188 14.391 3.26 1 95.94 35 SER B N 1
ATOM 1595 C CA . SER B 1 35 ? 8.289 13.258 2.338 1 95.94 35 SER B CA 1
ATOM 1596 C C . SER B 1 35 ? 6.926 12.609 2.111 1 95.94 35 SER B C 1
ATOM 1598 O O . SER B 1 35 ? 6.68 11.492 2.572 1 95.94 35 SER B O 1
ATOM 1600 N N . VAL B 1 36 ? 6.137 13.281 1.317 1 97.31 36 VAL B N 1
ATOM 1601 C CA . VAL B 1 36 ? 4.773 12.789 1.161 1 97.31 36 VAL B CA 1
ATOM 1602 C C . VAL B 1 36 ? 4.492 12.508 -0.312 1 97.31 36 VAL B C 1
ATOM 1604 O O . VAL B 1 36 ? 3.352 12.625 -0.768 1 97.31 36 VAL B O 1
ATOM 1607 N N . GLY B 1 37 ? 5.527 12.242 -1.077 1 97.81 37 GLY B N 1
ATOM 1608 C CA . GLY B 1 37 ? 5.297 11.727 -2.416 1 97.81 37 GLY B CA 1
ATOM 1609 C C . GLY B 1 37 ? 5.898 12.594 -3.504 1 97.81 37 GLY B C 1
ATOM 1610 O O . GLY B 1 37 ? 6.066 12.148 -4.641 1 97.81 37 GLY B O 1
ATOM 1611 N N . TYR B 1 38 ? 6.336 13.867 -3.201 1 98.25 38 TYR B N 1
ATOM 1612 C CA . TYR B 1 38 ? 6.715 14.828 -4.23 1 98.25 38 TYR B CA 1
ATOM 1613 C C . TYR B 1 38 ? 8.008 15.547 -3.854 1 98.25 38 TYR B C 1
ATOM 1615 O O . TYR B 1 38 ? 8.477 15.438 -2.717 1 98.25 38 TYR B O 1
ATOM 1623 N N . HIS B 1 39 ? 8.547 16.219 -4.809 1 97.88 39 HIS B N 1
ATOM 1624 C CA . HIS B 1 39 ? 9.734 17.031 -4.59 1 97.88 39 HIS B CA 1
ATOM 1625 C C . HIS B 1 39 ? 9.375 18.516 -4.488 1 97.88 39 HIS B C 1
ATOM 1627 O O . HIS B 1 39 ? 8.406 18.969 -5.105 1 97.88 39 HIS B O 1
ATOM 1633 N N . ALA B 1 40 ? 10.164 19.188 -3.748 1 96.94 40 ALA B N 1
ATOM 1634 C CA . ALA B 1 40 ? 10.047 20.641 -3.701 1 96.94 40 ALA B CA 1
ATOM 1635 C C . ALA B 1 40 ? 10.766 21.281 -4.883 1 96.94 40 ALA B C 1
ATOM 1637 O O . ALA B 1 40 ? 11.812 20.797 -5.32 1 96.94 40 ALA B O 1
ATOM 1638 N N . PRO B 1 41 ? 10.258 22.453 -5.391 1 97.31 41 PRO B N 1
ATOM 1639 C CA . PRO B 1 41 ? 8.922 23 -5.133 1 97.31 41 PRO B CA 1
ATOM 1640 C C . PRO B 1 41 ? 7.812 22.172 -5.781 1 97.31 41 PRO B C 1
ATOM 1642 O O . PRO B 1 41 ? 7.996 21.641 -6.875 1 97.31 41 PRO B O 1
ATOM 1645 N N . LEU B 1 42 ? 6.707 22.094 -5.152 1 97.69 42 LEU B N 1
ATOM 1646 C CA . LEU B 1 42 ? 5.598 21.297 -5.668 1 97.69 42 LEU B CA 1
ATOM 1647 C C . LEU B 1 42 ? 5.012 21.938 -6.926 1 97.69 42 LEU B C 1
ATOM 1649 O O . LEU B 1 42 ? 4.578 23.094 -6.902 1 97.69 42 LEU B O 1
ATOM 1653 N N . GLU B 1 43 ? 5.047 21.188 -7.93 1 94.31 43 GLU B N 1
ATOM 1654 C CA . GLU B 1 43 ? 4.461 21.672 -9.18 1 94.31 43 GLU B CA 1
ATOM 1655 C C . GLU B 1 43 ? 2.939 21.719 -9.086 1 94.31 43 GLU B C 1
ATOM 1657 O O . GLU B 1 43 ? 2.316 20.828 -8.508 1 94.31 43 GLU B O 1
ATOM 1662 N N . PRO B 1 44 ? 2.326 22.688 -9.695 1 93.56 44 PRO B N 1
ATOM 1663 C CA . PRO B 1 44 ? 0.88 22.891 -9.578 1 93.56 44 PRO B CA 1
ATOM 1664 C C . PRO B 1 44 ? 0.07 21.688 -10.031 1 93.56 44 PRO B C 1
ATOM 1666 O O . PRO B 1 44 ? -0.94 21.344 -9.414 1 93.56 44 PRO B O 1
ATOM 1669 N N . HIS B 1 45 ? 0.464 21.062 -11.039 1 94.75 45 HIS B N 1
ATOM 1670 C CA . HIS B 1 45 ? -0.334 19.953 -11.539 1 94.75 45 HIS B CA 1
ATOM 1671 C C . HIS B 1 45 ? -0.377 18.812 -10.539 1 94.75 45 HIS B C 1
ATOM 1673 O O . HIS B 1 45 ? -1.364 18.078 -10.469 1 94.75 45 HIS B O 1
ATOM 1679 N N . TRP B 1 46 ? 0.66 18.688 -9.742 1 95.31 46 TRP B N 1
ATOM 1680 C CA . TRP B 1 46 ? 0.688 17.609 -8.766 1 95.31 46 TRP B CA 1
ATOM 1681 C C . TRP B 1 46 ? -0.278 17.891 -7.617 1 95.31 46 TRP B C 1
ATOM 1683 O O . TRP B 1 46 ? -0.878 16.969 -7.059 1 95.31 46 TRP B O 1
ATOM 1693 N N . LYS B 1 47 ? -0.427 19.156 -7.25 1 95.19 47 LYS B N 1
ATOM 1694 C CA . LYS B 1 47 ? -1.382 19.531 -6.211 1 95.19 47 LYS B CA 1
ATOM 1695 C C . LYS B 1 47 ? -2.793 19.078 -6.57 1 95.19 47 LYS B C 1
ATOM 1697 O O . LYS B 1 47 ? -3.473 18.453 -5.754 1 95.19 47 LYS B O 1
ATOM 1702 N N . GLN B 1 48 ? -3.105 19.359 -7.785 1 94.56 48 GLN B N 1
ATOM 1703 C CA . GLN B 1 48 ? -4.438 19.016 -8.258 1 94.56 48 GLN B CA 1
ATOM 1704 C C . GLN B 1 48 ? -4.598 17.5 -8.375 1 94.56 48 GLN B C 1
ATOM 1706 O O . GLN B 1 48 ? -5.602 16.938 -7.934 1 94.56 48 GLN B O 1
ATOM 1711 N N . ALA B 1 49 ? -3.688 16.891 -8.977 1 95.88 49 ALA B N 1
ATOM 1712 C CA . ALA B 1 49 ? -3.746 15.438 -9.172 1 95.88 49 ALA B CA 1
ATOM 1713 C C . ALA B 1 49 ? -3.885 14.703 -7.844 1 95.88 49 ALA B C 1
ATOM 1715 O O . ALA B 1 49 ? -4.668 13.758 -7.727 1 95.88 49 ALA B O 1
ATOM 1716 N N . PHE B 1 50 ? -3.133 15.195 -6.914 1 97.94 50 PHE B N 1
ATOM 1717 C CA . PHE B 1 50 ? -3.148 14.57 -5.594 1 97.94 50 PHE B CA 1
ATOM 1718 C C . PHE B 1 50 ? -4.547 14.625 -4.992 1 97.94 50 PHE B C 1
ATOM 1720 O O . PHE B 1 50 ? -5.109 13.594 -4.617 1 97.94 50 PHE B O 1
ATOM 1727 N N . TRP B 1 51 ? -5.113 15.742 -4.934 1 97.88 51 TRP B N 1
ATOM 1728 C CA . TRP B 1 51 ? -6.387 15.891 -4.238 1 97.88 51 TRP B CA 1
ATOM 1729 C C . TRP B 1 51 ? -7.539 15.352 -5.086 1 97.88 51 TRP B C 1
ATOM 1731 O O . TRP B 1 51 ? -8.57 14.945 -4.551 1 97.88 51 TRP B O 1
ATOM 1741 N N . ASN B 1 52 ? -7.387 15.32 -6.445 1 97.19 52 ASN B N 1
ATOM 1742 C CA . ASN B 1 52 ? -8.336 14.57 -7.262 1 97.19 52 ASN B CA 1
ATOM 1743 C C . ASN B 1 52 ? -8.367 13.094 -6.879 1 97.19 52 ASN B C 1
ATOM 1745 O O . ASN B 1 52 ? -9.43 12.484 -6.816 1 97.19 52 ASN B O 1
ATOM 1749 N N . GLY B 1 53 ? -7.168 12.602 -6.652 1 96 53 GLY B N 1
ATOM 1750 C CA . GLY B 1 53 ? -7.086 11.219 -6.199 1 96 53 GLY B CA 1
ATOM 1751 C C . GLY B 1 53 ? -7.762 10.984 -4.863 1 96 53 GLY B C 1
ATOM 1752 O O . GLY B 1 53 ? -8.5 10.016 -4.695 1 96 53 GLY B O 1
ATOM 1753 N N . VAL B 1 54 ? -7.5 11.867 -3.924 1 98 54 VAL B N 1
ATOM 1754 C CA . VAL B 1 54 ? -8.125 11.758 -2.611 1 98 54 VAL B CA 1
ATOM 1755 C C . VAL B 1 54 ? -9.648 11.852 -2.754 1 98 54 VAL B C 1
ATOM 1757 O O . VAL B 1 54 ? -10.383 11.062 -2.15 1 98 54 VAL B O 1
ATOM 1760 N N . ALA B 1 55 ? -10.133 12.766 -3.578 1 97.62 55 ALA B N 1
ATOM 1761 C CA . ALA B 1 55 ? -11.57 12.93 -3.805 1 97.62 55 ALA B CA 1
ATOM 1762 C C . ALA B 1 55 ? -12.188 11.633 -4.328 1 97.62 55 ALA B C 1
ATOM 1764 O O . ALA B 1 55 ? -13.273 11.234 -3.893 1 97.62 55 ALA B O 1
ATOM 1765 N N . ALA B 1 56 ? -11.523 11.031 -5.258 1 95 56 ALA B N 1
ATOM 1766 C CA . ALA B 1 56 ? -12.016 9.773 -5.824 1 95 56 ALA B CA 1
ATOM 1767 C C . ALA B 1 56 ? -12.094 8.688 -4.762 1 95 56 ALA B C 1
ATOM 1769 O O . ALA B 1 56 ? -13.047 7.902 -4.73 1 95 56 ALA B O 1
ATOM 1770 N N . GLN B 1 57 ? -11.094 8.648 -3.906 1 95.75 57 GLN B N 1
ATOM 1771 C CA . GLN B 1 57 ? -11.055 7.637 -2.854 1 95.75 57 GLN B CA 1
ATOM 1772 C C . GLN B 1 57 ? -12.164 7.871 -1.828 1 95.75 57 GLN B C 1
ATOM 1774 O O . GLN B 1 57 ? -12.75 6.918 -1.31 1 95.75 57 GLN B O 1
ATOM 1779 N N . LEU B 1 58 ? -12.414 9.133 -1.521 1 97.44 58 LEU B N 1
ATOM 1780 C CA . LEU B 1 58 ? -13.492 9.461 -0.598 1 97.44 58 LEU B CA 1
ATOM 1781 C C . LEU B 1 58 ? -14.828 8.961 -1.134 1 97.44 58 LEU B C 1
ATOM 1783 O O . LEU B 1 58 ? -15.633 8.391 -0.386 1 97.44 58 LEU B O 1
ATOM 1787 N N . SER B 1 59 ? -15.039 9.109 -2.377 1 94.38 59 SER B N 1
ATOM 1788 C CA . SER B 1 59 ? -16.297 8.719 -3.01 1 94.38 59 SER B CA 1
ATOM 1789 C C . SER B 1 59 ? -16.5 7.207 -2.959 1 94.38 59 SER B C 1
ATOM 1791 O O . SER B 1 59 ? -17.625 6.723 -2.904 1 94.38 59 SER B O 1
ATOM 1793 N N . GLY B 1 60 ? -15.469 6.469 -2.902 1 89.69 60 GLY B N 1
ATOM 1794 C CA . GLY B 1 60 ? -15.547 5.016 -2.873 1 89.69 60 GLY B CA 1
ATOM 1795 C C . GLY B 1 60 ? -15.844 4.465 -1.49 1 89.69 60 GLY B C 1
ATOM 1796 O O . GLY B 1 60 ? -16.188 3.291 -1.347 1 89.69 60 GLY B O 1
ATOM 1797 N N . GLY B 1 61 ? -15.711 5.324 -0.456 1 90.06 61 GLY B N 1
ATOM 1798 C CA . GLY B 1 61 ? -16.109 4.957 0.892 1 90.06 61 GLY B CA 1
ATOM 1799 C C . GLY B 1 61 ? -14.992 4.316 1.693 1 90.06 61 GLY B C 1
ATOM 1800 O O . GLY B 1 61 ? -15.133 4.094 2.896 1 90.06 61 GLY B O 1
ATOM 1801 N N . ALA B 1 62 ? -13.938 3.947 1.073 1 90.69 62 ALA B N 1
ATOM 1802 C CA . ALA B 1 62 ? -12.859 3.236 1.762 1 90.69 62 ALA B CA 1
ATOM 1803 C C . ALA B 1 62 ? -11.766 4.199 2.201 1 90.69 62 ALA B C 1
ATOM 1805 O O . ALA B 1 62 ? -10.617 3.787 2.42 1 90.69 62 ALA B O 1
ATOM 1806 N N . HIS B 1 63 ? -12.07 5.492 2.238 1 97.38 63 HIS B N 1
ATOM 1807 C CA . HIS B 1 63 ? -11.117 6.527 2.643 1 97.38 63 HIS B CA 1
ATOM 1808 C C . HIS B 1 63 ? -11.797 7.578 3.516 1 97.38 63 HIS B C 1
ATOM 1810 O O . HIS B 1 63 ? -12.945 7.953 3.27 1 97.38 63 HIS B O 1
ATOM 1816 N N . ARG B 1 64 ? -11.125 7.98 4.555 1 98.56 64 ARG B N 1
ATOM 1817 C CA . ARG B 1 64 ? -11.578 9.086 5.398 1 98.56 64 ARG B CA 1
ATOM 1818 C C . ARG B 1 64 ? -10.562 10.227 5.387 1 98.56 64 ARG B C 1
ATOM 1820 O O . ARG B 1 64 ? -9.359 9.992 5.312 1 98.56 64 ARG B O 1
ATOM 1827 N N . LEU B 1 65 ? -11.078 11.398 5.418 1 98.88 65 LEU B N 1
ATOM 1828 C CA . LEU B 1 65 ? -10.273 12.609 5.531 1 98.88 65 LEU B CA 1
ATOM 1829 C C . LEU B 1 65 ? -10.742 13.461 6.711 1 98.88 65 LEU B C 1
ATOM 1831 O O . LEU B 1 65 ? -11.898 13.891 6.754 1 98.88 65 LEU B O 1
ATOM 1835 N N . LEU B 1 66 ? -9.891 13.641 7.684 1 98.88 66 LEU B N 1
ATOM 1836 C CA . LEU B 1 66 ? -10.164 14.531 8.805 1 98.88 66 LEU B CA 1
ATOM 1837 C C . LEU B 1 66 ? -9.359 15.82 8.688 1 98.88 66 LEU B C 1
ATOM 1839 O O . LEU B 1 66 ? -8.188 15.789 8.305 1 98.88 66 LEU B O 1
ATOM 1843 N N . ILE B 1 67 ? -10.008 16.922 9.031 1 98.81 67 ILE B N 1
ATOM 1844 C CA . ILE B 1 67 ? -9.312 18.203 9.023 1 98.81 67 ILE B CA 1
ATOM 1845 C C . ILE B 1 67 ? -9.445 18.875 10.391 1 98.81 67 ILE B C 1
ATOM 1847 O O . ILE B 1 67 ? -10.398 18.609 11.125 1 98.81 67 ILE B O 1
ATOM 1851 N N . ALA B 1 68 ? -8.445 19.656 10.719 1 98.62 68 ALA B N 1
ATOM 1852 C CA . ALA B 1 68 ? -8.445 20.484 11.922 1 98.62 68 ALA B CA 1
ATOM 1853 C C . ALA B 1 68 ? -8.562 21.953 11.57 1 98.62 68 ALA B C 1
ATOM 1855 O O . ALA B 1 68 ? -7.832 22.453 10.703 1 98.62 68 ALA B O 1
ATOM 1856 N N . ARG B 1 69 ? -9.453 22.656 12.211 1 98 69 ARG B N 1
ATOM 1857 C CA . ARG B 1 69 ? -9.578 24.094 12.047 1 98 69 ARG B CA 1
ATOM 1858 C C . ARG B 1 69 ? -9.359 24.812 13.367 1 98 69 ARG B C 1
ATOM 1860 O O . ARG B 1 69 ? -9.797 24.344 14.422 1 98 69 ARG B O 1
ATOM 1867 N N . GLY B 1 70 ? -8.727 25.938 13.242 1 95.94 70 GLY B N 1
ATOM 1868 C CA . GLY B 1 70 ? -8.555 26.797 14.398 1 95.94 70 GLY B CA 1
ATOM 1869 C C . GLY B 1 70 ? -9.789 27.594 14.742 1 95.94 70 GLY B C 1
ATOM 1870 O O . GLY B 1 70 ? -10.82 27.469 14.078 1 95.94 70 GLY B O 1
ATOM 1871 N N . PRO B 1 71 ? -9.68 28.359 15.797 1 92.69 71 PRO B N 1
ATOM 1872 C CA . PRO B 1 71 ? -10.82 29.156 16.266 1 92.69 71 PRO B CA 1
ATOM 1873 C C . PRO B 1 71 ? -11.305 30.156 15.219 1 92.69 71 PRO B C 1
ATOM 1875 O O . PRO B 1 71 ? -12.492 30.484 15.18 1 92.69 71 PRO B O 1
ATOM 1878 N N . ASP B 1 72 ? -10.438 30.594 14.32 1 92.81 72 ASP B N 1
ATOM 1879 C CA . ASP B 1 72 ? -10.789 31.578 13.312 1 92.81 72 ASP B CA 1
ATOM 1880 C C . ASP B 1 72 ? -11.281 30.906 12.031 1 92.81 72 ASP B C 1
ATOM 1882 O O . ASP B 1 72 ? -11.531 31.578 11.023 1 92.81 72 ASP B O 1
ATOM 1886 N N . GLY B 1 73 ? -11.273 29.609 12.047 1 94.88 73 GLY B N 1
ATOM 1887 C CA . GLY B 1 73 ? -11.773 28.875 10.891 1 94.88 73 GLY B CA 1
ATOM 1888 C C . GLY B 1 73 ? -10.68 28.453 9.938 1 94.88 73 GLY B C 1
ATOM 1889 O O . GLY B 1 73 ? -10.938 27.719 8.977 1 94.88 73 GLY B O 1
ATOM 1890 N N . ASP B 1 74 ? -9.492 28.781 10.211 1 95.31 74 ASP B N 1
ATOM 1891 C CA . ASP B 1 74 ? -8.383 28.438 9.336 1 95.31 74 ASP B CA 1
ATOM 1892 C C . ASP B 1 74 ? -8.086 26.938 9.383 1 95.31 74 ASP B C 1
ATOM 1894 O O . ASP B 1 74 ? -8.148 26.328 10.445 1 95.31 74 ASP B O 1
ATOM 1898 N N . LEU B 1 75 ? -7.836 26.438 8.234 1 98.12 75 LEU B N 1
ATOM 1899 C CA . LEU B 1 75 ? -7.34 25.078 8.203 1 98.12 75 LEU B CA 1
ATOM 1900 C C . LEU B 1 75 ? -5.957 24.984 8.844 1 98.12 75 LEU B C 1
ATOM 1902 O O . LEU B 1 75 ? -5.066 25.766 8.516 1 98.12 75 LEU B O 1
ATOM 1906 N N . LEU B 1 76 ? -5.797 24.062 9.758 1 98.25 76 LEU B N 1
ATOM 1907 C CA . LEU B 1 76 ? -4.52 23.906 10.445 1 98.25 76 LEU B CA 1
ATOM 1908 C C . LEU B 1 76 ? -3.773 22.688 9.922 1 98.25 76 LEU B C 1
ATOM 1910 O O . LEU B 1 76 ? -2.543 22.688 9.828 1 98.25 76 LEU B O 1
ATOM 1914 N N . GLY B 1 77 ? -4.473 21.594 9.602 1 98.56 77 GLY B N 1
ATOM 1915 C CA . GLY B 1 77 ? -3.887 20.328 9.172 1 98.56 77 GLY B CA 1
ATOM 1916 C C . GLY B 1 77 ? -4.922 19.297 8.766 1 98.56 77 GLY B C 1
ATOM 1917 O O . GLY B 1 77 ? -6.125 19.562 8.828 1 98.56 77 GLY B O 1
ATOM 1918 N N . SER B 1 78 ? -4.469 18.188 8.281 1 98.88 78 SER B N 1
ATOM 1919 C CA . SER B 1 78 ? -5.328 17.094 7.84 1 98.88 78 SER B CA 1
ATOM 1920 C C . SER B 1 78 ? -4.648 15.742 8.031 1 98.88 78 SER B C 1
ATOM 1922 O O . SER B 1 78 ? -3.438 15.68 8.25 1 98.88 78 SER B O 1
ATOM 1924 N N . VAL B 1 79 ? -5.438 14.734 8.031 1 98.88 79 VAL B N 1
ATOM 1925 C CA . VAL B 1 79 ? -4.953 13.359 8.062 1 98.88 79 VAL B CA 1
ATOM 1926 C C . VAL B 1 79 ? -5.945 12.445 7.344 1 98.88 79 VAL B C 1
ATOM 1928 O O . VAL B 1 79 ? -7.141 12.742 7.293 1 98.88 79 VAL B O 1
ATOM 1931 N N . GLN B 1 80 ? -5.445 11.484 6.758 1 98.88 80 GLN B N 1
ATOM 1932 C CA . GLN B 1 80 ? -6.273 10.523 6.039 1 98.88 80 GLN B CA 1
ATOM 1933 C C . GLN B 1 80 ? -6.203 9.141 6.684 1 98.88 80 GLN B C 1
ATOM 1935 O O . GLN B 1 80 ? -5.203 8.797 7.32 1 98.88 80 GLN B O 1
ATOM 1940 N N . LEU B 1 81 ? -7.266 8.414 6.559 1 98.88 81 LEU B N 1
ATOM 1941 C CA . LEU B 1 81 ? -7.383 7.016 6.953 1 98.88 81 LEU B CA 1
ATOM 1942 C C . LEU B 1 81 ? -7.852 6.16 5.781 1 98.88 81 LEU B C 1
ATOM 1944 O O . LEU B 1 81 ? -8.977 6.316 5.305 1 98.88 81 LEU B O 1
ATOM 1948 N N . ALA B 1 82 ? -6.965 5.309 5.254 1 98.75 82 ALA B N 1
ATOM 1949 C CA . ALA B 1 82 ? -7.305 4.387 4.176 1 98.75 82 ALA B CA 1
ATOM 1950 C C . ALA B 1 82 ? -7.738 3.029 4.73 1 98.75 82 ALA B C 1
ATOM 1952 O O . ALA B 1 82 ? -6.93 2.307 5.316 1 98.75 82 ALA B O 1
ATOM 1953 N N . LEU B 1 83 ? -8.961 2.666 4.5 1 98.44 83 LEU B N 1
ATOM 1954 C CA . LEU B 1 83 ? -9.539 1.435 5.031 1 98.44 83 LEU B CA 1
ATOM 1955 C C . LEU B 1 83 ? -9.242 0.254 4.117 1 98.44 83 LEU B C 1
ATOM 1957 O O . LEU B 1 83 ? -9.453 0.333 2.904 1 98.44 83 LEU B O 1
ATOM 1961 N N . CYS B 1 84 ? -8.688 -0.802 4.676 1 98.25 84 CYS B N 1
ATOM 1962 C CA . CYS B 1 84 ? -8.586 -2.014 3.871 1 98.25 84 CYS B CA 1
ATOM 1963 C C . CYS B 1 84 ? -9.961 -2.549 3.504 1 98.25 84 CYS B C 1
ATOM 1965 O O . CYS B 1 84 ? -10.828 -2.678 4.367 1 98.25 84 CYS B O 1
ATOM 1967 N N . THR B 1 85 ? -10.172 -2.891 2.26 1 95.69 85 THR B N 1
ATOM 1968 C CA . THR B 1 85 ? -11.5 -3.309 1.82 1 95.69 85 THR B CA 1
ATOM 1969 C C . THR B 1 85 ? -11.531 -4.812 1.555 1 95.69 85 THR B C 1
ATOM 1971 O O . THR B 1 85 ? -12.594 -5.375 1.279 1 95.69 85 THR B O 1
ATOM 1974 N N . LYS B 1 86 ? -10.414 -5.508 1.626 1 96.5 86 LYS B N 1
ATOM 1975 C CA . LYS B 1 86 ? -10.367 -6.957 1.471 1 96.5 86 LYS B CA 1
ATOM 1976 C C . LYS B 1 86 ? -10.859 -7.66 2.732 1 96.5 86 LYS B C 1
ATOM 1978 O O . LYS B 1 86 ? -10.555 -7.234 3.848 1 96.5 86 LYS B O 1
ATOM 1983 N N . PRO B 1 87 ? -11.539 -8.781 2.568 1 97.31 87 PRO B N 1
ATOM 1984 C CA . PRO B 1 87 ? -12.109 -9.477 3.721 1 97.31 87 PRO B CA 1
ATOM 1985 C C . PRO B 1 87 ? -11.07 -9.852 4.766 1 97.31 87 PRO B C 1
ATOM 1987 O O . PRO B 1 87 ? -11.312 -9.711 5.969 1 97.31 87 PRO B O 1
ATOM 1990 N N . ASN B 1 88 ? -9.898 -10.227 4.414 1 98.12 88 ASN B N 1
ATOM 1991 C CA . ASN B 1 88 ? -8.938 -10.711 5.402 1 98.12 88 ASN B CA 1
ATOM 1992 C C . ASN B 1 88 ? -8.133 -9.562 6.012 1 98.12 88 ASN B C 1
ATOM 1994 O O . ASN B 1 88 ? -7.164 -9.797 6.738 1 98.12 88 ASN B O 1
ATOM 1998 N N . GLY B 1 89 ? -8.445 -8.375 5.68 1 98.44 89 GLY B N 1
ATOM 1999 C CA . GLY B 1 89 ? -7.836 -7.18 6.25 1 98.44 89 GLY B CA 1
ATOM 2000 C C . GLY B 1 89 ? -8.852 -6.184 6.77 1 98.44 89 GLY B C 1
ATOM 2001 O O . GLY B 1 89 ? -8.531 -5.012 6.984 1 98.44 89 GLY B O 1
ATOM 2002 N N . ALA B 1 90 ? -10.102 -6.594 6.965 1 97.38 90 ALA B N 1
ATOM 2003 C CA . ALA B 1 90 ? -11.227 -5.707 7.266 1 97.38 90 ALA B CA 1
ATOM 2004 C C . ALA B 1 90 ? -11.031 -5.02 8.617 1 97.38 90 ALA B C 1
ATOM 2006 O O . ALA B 1 90 ? -11.695 -4.02 8.906 1 97.38 90 ALA B O 1
ATOM 2007 N N . HIS B 1 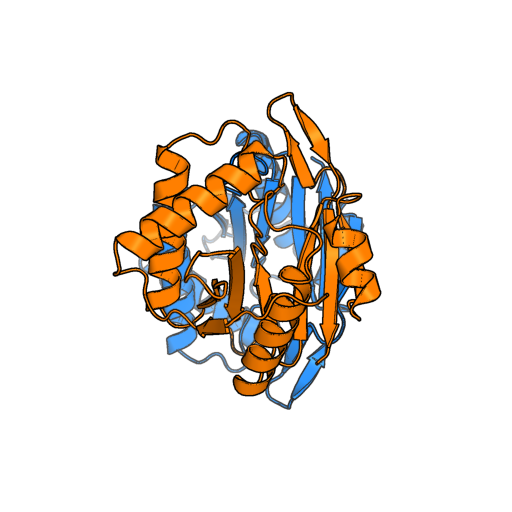91 ? -10.125 -5.48 9.438 1 98.62 91 HIS B N 1
ATOM 2008 C CA . HIS B 1 91 ? -9.867 -4.906 10.75 1 98.62 91 HIS B CA 1
ATOM 2009 C C . HIS B 1 91 ? -8.766 -3.855 10.688 1 98.62 91 HIS B C 1
ATOM 2011 O O . HIS B 1 91 ? -8.398 -3.273 11.711 1 98.62 91 HIS B O 1
ATOM 2017 N N . ARG B 1 92 ? -8.195 -3.578 9.539 1 98.75 92 ARG B N 1
ATOM 2018 C CA . ARG B 1 92 ? -6.977 -2.777 9.422 1 98.75 92 ARG B CA 1
ATOM 2019 C C . ARG B 1 92 ? -7.227 -1.521 8.594 1 98.75 92 ARG B C 1
ATOM 2021 O O . ARG B 1 92 ? -8.125 -1.493 7.754 1 98.75 92 ARG B O 1
ATOM 2028 N N . ALA B 1 93 ? -6.441 -0.51 8.875 1 98.88 93 ALA B N 1
ATOM 2029 C CA . ALA B 1 93 ? -6.406 0.711 8.07 1 98.88 93 ALA B CA 1
ATOM 2030 C C . ALA B 1 93 ? -5.012 1.33 8.078 1 98.88 93 ALA B C 1
ATOM 2032 O O . ALA B 1 93 ? -4.18 0.991 8.922 1 98.88 93 ALA B O 1
ATOM 2033 N N . GLU B 1 94 ? -4.785 2.139 7.148 1 98.94 94 GLU B N 1
ATOM 2034 C CA . GLU B 1 94 ? -3.514 2.852 7.043 1 98.94 94 GLU B CA 1
ATOM 2035 C C . GLU B 1 94 ? -3.703 4.352 7.262 1 98.94 94 GLU B C 1
ATOM 2037 O O . GLU B 1 94 ? -4.582 4.965 6.652 1 98.94 94 GLU B O 1
ATOM 2042 N N . VAL B 1 95 ? -2.951 4.902 8.172 1 98.88 95 VAL B N 1
ATOM 2043 C CA . VAL B 1 95 ? -2.924 6.348 8.352 1 98.88 95 VAL B CA 1
ATOM 2044 C C . VAL B 1 95 ? -1.962 6.98 7.352 1 98.88 95 VAL B C 1
ATOM 2046 O O . VAL B 1 95 ? -0.83 6.516 7.191 1 98.88 95 VAL B O 1
ATOM 2049 N N . GLN B 1 96 ? -2.428 8.039 6.695 1 98.12 96 GLN B N 1
ATOM 2050 C CA . GLN B 1 96 ? -1.632 8.648 5.637 1 98.12 96 GLN B CA 1
ATOM 2051 C C . GLN B 1 96 ? -1.689 10.172 5.711 1 98.12 96 GLN B C 1
ATOM 2053 O O . GLN B 1 96 ? -2.697 10.742 6.137 1 98.12 96 GLN B O 1
ATOM 2058 N N . LYS B 1 97 ? -0.603 10.766 5.297 1 97.94 97 LYS B N 1
ATOM 2059 C CA . LYS B 1 97 ? -0.564 12.18 4.945 1 97.94 97 LYS B CA 1
ATOM 2060 C C . LYS B 1 97 ? -1.036 13.047 6.109 1 97.94 97 LYS B C 1
ATOM 2062 O O . LYS B 1 97 ? -1.925 13.891 5.945 1 97.94 97 LYS B O 1
ATOM 2067 N N . LEU B 1 98 ? -0.514 12.758 7.238 1 98.25 98 LEU B N 1
ATOM 2068 C CA . LEU B 1 98 ? -0.655 13.688 8.352 1 98.25 98 LEU B CA 1
ATOM 2069 C C . LEU B 1 98 ? 0.106 14.984 8.078 1 98.25 98 LEU B C 1
ATOM 2071 O O . LEU B 1 98 ? 1.339 14.992 8.055 1 98.25 98 LEU B O 1
ATOM 2075 N N . LEU B 1 99 ? -0.599 16 7.812 1 98.19 99 LEU B N 1
ATOM 2076 C CA . LEU B 1 99 ? -0.013 17.281 7.434 1 98.19 99 LEU B CA 1
ATOM 2077 C C . LEU B 1 99 ? -0.511 18.391 8.344 1 98.19 99 LEU B C 1
ATOM 2079 O O . LEU B 1 99 ? -1.707 18.484 8.641 1 98.19 99 LEU B O 1
ATOM 2083 N N . VAL B 1 100 ? 0.385 19.188 8.82 1 97.88 100 VAL B N 1
ATOM 2084 C CA . VAL B 1 100 ? 0.093 20.406 9.555 1 97.88 100 VAL B CA 1
ATOM 2085 C C . VAL B 1 100 ? 0.828 21.578 8.914 1 97.88 100 VAL B C 1
ATOM 2087 O O . VAL B 1 100 ? 2.006 21.469 8.57 1 97.88 100 VAL B O 1
ATOM 2090 N N . PHE B 1 101 ? 0.081 22.703 8.68 1 98.19 101 PHE B N 1
ATOM 2091 C CA . PHE B 1 101 ? 0.782 23.875 8.188 1 98.19 101 PHE B CA 1
ATOM 2092 C C . PHE B 1 101 ? 2 24.188 9.055 1 98.19 101 PHE B C 1
ATOM 2094 O O . PHE B 1 101 ? 1.921 24.141 10.281 1 98.19 101 PHE B O 1
ATOM 2101 N N . THR B 1 102 ? 3.125 24.531 8.367 1 97.12 102 THR B N 1
ATOM 2102 C CA . THR B 1 102 ? 4.367 24.797 9.086 1 97.12 102 THR B CA 1
ATOM 2103 C C . THR B 1 102 ? 4.172 25.906 10.109 1 97.12 102 THR B C 1
ATOM 2105 O O . THR B 1 102 ? 4.754 25.875 11.195 1 97.12 102 THR B O 1
ATOM 2108 N N . ARG B 1 103 ? 3.326 26.859 9.82 1 94.44 103 ARG B N 1
ATOM 2109 C CA . ARG B 1 103 ? 3.115 28.016 10.688 1 94.44 103 ARG B CA 1
ATOM 2110 C C . ARG B 1 103 ? 2.309 27.641 11.922 1 94.44 103 ARG B C 1
ATOM 2112 O O . ARG B 1 103 ? 2.189 28.438 12.859 1 94.44 103 ARG B O 1
ATOM 2119 N N . HIS B 1 104 ? 1.831 26.453 11.977 1 92.19 104 HIS B N 1
ATOM 2120 C CA . HIS B 1 104 ? 0.999 26.031 13.102 1 92.19 104 HIS B CA 1
ATOM 2121 C C . HIS B 1 104 ? 1.591 24.812 13.805 1 92.19 104 HIS B C 1
ATOM 2123 O O . HIS B 1 104 ? 0.909 24.156 14.594 1 92.19 104 HIS B O 1
ATOM 2129 N N . ARG B 1 105 ? 2.793 24.516 13.539 1 87.38 105 ARG B N 1
ATOM 2130 C CA . ARG B 1 105 ? 3.402 23.344 14.141 1 87.38 105 ARG B CA 1
ATOM 2131 C C . ARG B 1 105 ? 3.77 23.594 15.602 1 87.38 105 ARG B C 1
ATOM 2133 O O . ARG B 1 105 ? 3.814 24.734 16.047 1 87.38 105 ARG B O 1
ATOM 2140 N N . ARG B 1 106 ? 3.898 22.547 16.359 1 86.56 106 ARG B N 1
ATOM 2141 C CA . ARG B 1 106 ? 4.293 22.516 17.766 1 86.56 106 ARG B CA 1
ATOM 2142 C C . ARG B 1 106 ? 3.209 23.125 18.656 1 86.56 106 ARG B C 1
ATOM 2144 O O . ARG B 1 106 ? 3.51 23.797 19.641 1 86.56 106 ARG B O 1
ATOM 2151 N N . ASN B 1 107 ? 1.95 22.844 18.125 1 88.75 107 ASN B N 1
ATOM 2152 C CA . ASN B 1 107 ? 0.818 23.344 18.906 1 88.75 107 ASN B CA 1
ATOM 2153 C C . ASN B 1 107 ? -0.19 22.234 19.188 1 88.75 107 ASN B C 1
ATOM 2155 O O . ASN B 1 107 ? -1.36 22.5 19.469 1 88.75 107 ASN B O 1
ATOM 2159 N N . GLY B 1 108 ? 0.225 21 18.938 1 93.19 108 GLY B N 1
ATOM 2160 C CA . GLY B 1 108 ? -0.581 19.844 19.312 1 93.19 108 GLY B CA 1
ATOM 2161 C C . GLY B 1 108 ? -1.578 19.438 18.25 1 93.19 108 GLY B C 1
ATOM 2162 O O . GLY B 1 108 ? -2.406 18.547 18.484 1 93.19 108 GLY B O 1
ATOM 2163 N N . VAL B 1 109 ? -1.56 20.047 17.109 1 96.38 109 VAL B N 1
ATOM 2164 C CA . VAL B 1 109 ? -2.516 19.781 16.047 1 96.38 109 VAL B CA 1
ATOM 2165 C C . VAL B 1 109 ? -2.381 18.328 15.594 1 96.38 109 VAL B C 1
ATOM 2167 O O . VAL B 1 109 ? -3.377 17.609 15.484 1 96.38 109 VAL B O 1
ATOM 2170 N N . ALA B 1 110 ? -1.193 17.891 15.383 1 96.88 110 ALA B N 1
ATOM 2171 C CA . ALA B 1 110 ? -0.949 16.531 14.914 1 96.88 110 ALA B CA 1
ATOM 2172 C C . ALA B 1 110 ? -1.466 15.508 15.922 1 96.88 110 ALA B C 1
ATOM 2174 O O . ALA B 1 110 ? -2.1 14.523 15.547 1 96.88 110 ALA B O 1
ATOM 2175 N N . ARG B 1 111 ? -1.201 15.734 17.125 1 96.38 111 ARG B N 1
ATOM 2176 C CA . ARG B 1 111 ? -1.64 14.828 18.188 1 96.38 111 ARG B CA 1
ATOM 2177 C C . ARG B 1 111 ? -3.158 14.703 18.203 1 96.38 111 ARG B C 1
ATOM 2179 O O . ARG B 1 111 ? -3.693 13.594 18.328 1 96.38 111 ARG B O 1
ATOM 2186 N N . ARG B 1 112 ? -3.838 15.789 18.109 1 97.19 112 ARG B N 1
ATOM 2187 C CA . ARG B 1 112 ? -5.297 15.781 18.125 1 97.19 112 ARG B CA 1
ATOM 2188 C C . ARG B 1 112 ? -5.859 15.117 16.875 1 97.19 112 ARG B C 1
ATOM 2190 O O . ARG B 1 112 ? -6.863 14.406 16.953 1 97.19 112 ARG B O 1
ATOM 2197 N N . LEU B 1 113 ? -5.262 15.391 15.727 1 98.12 113 LEU B N 1
ATOM 2198 C CA . LEU B 1 113 ? -5.668 14.719 14.5 1 98.12 113 LEU B CA 1
ATOM 2199 C C . LEU B 1 113 ? -5.496 13.203 14.625 1 98.12 113 LEU B C 1
ATOM 2201 O O . LEU B 1 113 ? -6.391 12.445 14.242 1 98.12 113 LEU B O 1
ATOM 2205 N N . MET B 1 114 ? -4.402 12.766 15.172 1 98.31 114 MET B N 1
ATOM 2206 C CA . MET B 1 114 ? -4.125 11.336 15.305 1 98.31 114 MET B CA 1
ATOM 2207 C C . MET B 1 114 ? -5.074 10.688 16.312 1 98.31 114 MET B C 1
ATOM 2209 O O . MET B 1 114 ? -5.516 9.555 16.109 1 98.31 114 MET B O 1
ATOM 2213 N N . ALA B 1 115 ? -5.391 11.406 17.375 1 97.81 115 ALA B N 1
ATOM 2214 C CA . ALA B 1 115 ? -6.398 10.898 18.312 1 97.81 115 ALA B CA 1
ATOM 2215 C C . ALA B 1 115 ? -7.742 10.711 17.609 1 97.81 115 ALA B C 1
ATOM 2217 O O . ALA B 1 115 ? -8.414 9.695 17.812 1 97.81 115 ALA B O 1
ATOM 2218 N N . ALA B 1 116 ? -8.109 11.672 16.828 1 98.44 116 ALA B N 1
ATOM 2219 C CA . ALA B 1 116 ? -9.375 11.617 16.094 1 98.44 116 ALA B CA 1
ATOM 2220 C C . ALA B 1 116 ? -9.375 10.469 15.086 1 98.44 116 ALA B C 1
ATOM 2222 O O . ALA B 1 116 ? -10.391 9.797 14.914 1 98.44 116 ALA B O 1
ATOM 2223 N N . VAL B 1 117 ? -8.266 10.266 14.414 1 98.12 117 VAL B N 1
ATOM 2224 C CA . VAL B 1 117 ? -8.172 9.172 13.453 1 98.12 117 VAL B CA 1
ATOM 2225 C C . VAL B 1 117 ? -8.32 7.832 14.164 1 98.12 117 VAL B C 1
ATOM 2227 O O . VAL B 1 117 ? -8.977 6.922 13.656 1 98.12 117 VAL B O 1
ATOM 2230 N N . GLU B 1 118 ? -7.699 7.703 15.305 1 98.62 118 GLU B N 1
ATOM 2231 C CA . GLU B 1 118 ? -7.828 6.473 16.078 1 98.62 118 GLU B CA 1
ATOM 2232 C C . GLU B 1 118 ? -9.266 6.254 16.531 1 98.62 118 GLU B C 1
ATOM 2234 O O . GLU B 1 118 ? -9.781 5.133 16.469 1 98.62 118 GLU B O 1
ATOM 2239 N N . ASP B 1 119 ? -9.898 7.316 16.969 1 98.62 119 ASP B N 1
ATOM 2240 C CA . ASP B 1 119 ? -11.305 7.219 17.344 1 98.62 119 ASP B CA 1
ATOM 2241 C C . ASP B 1 119 ? -12.172 6.809 16.156 1 98.62 119 ASP B C 1
ATOM 2243 O O . ASP B 1 119 ? -13.062 5.969 16.281 1 98.62 119 ASP B O 1
ATOM 2247 N N . THR B 1 120 ? -11.93 7.434 15.031 1 98.5 120 THR B N 1
ATOM 2248 C CA . THR B 1 120 ? -12.648 7.09 13.812 1 98.5 120 THR B CA 1
ATOM 2249 C C . THR B 1 120 ? -12.445 5.617 13.461 1 98.5 120 THR B C 1
ATOM 2251 O O . THR B 1 120 ? -13.406 4.91 13.141 1 98.5 120 THR B O 1
ATOM 2254 N N . ALA B 1 121 ? -11.203 5.156 13.539 1 98.75 121 ALA B N 1
ATOM 2255 C CA . ALA B 1 121 ? -10.875 3.762 13.242 1 98.75 121 ALA B CA 1
ATOM 2256 C C . ALA B 1 121 ? -11.633 2.816 14.172 1 98.75 121 ALA B C 1
ATOM 2258 O O . ALA B 1 121 ? -12.25 1.849 13.711 1 98.75 121 ALA B O 1
ATOM 2259 N N . ARG B 1 122 ? -11.656 3.129 15.477 1 98.62 122 ARG B N 1
ATOM 2260 C CA . ARG B 1 122 ? -12.398 2.316 16.438 1 98.62 122 ARG B CA 1
ATOM 2261 C C . ARG B 1 122 ? -13.883 2.246 16.062 1 98.62 122 ARG B C 1
ATOM 2263 O O . ARG B 1 122 ? -14.484 1.172 16.094 1 98.62 122 ARG B O 1
ATOM 2270 N N . GLY B 1 123 ? -14.398 3.367 15.734 1 98.31 123 GLY B N 1
ATOM 2271 C CA . GLY B 1 123 ? -15.805 3.428 15.367 1 98.31 123 GLY B CA 1
ATOM 2272 C C . GLY B 1 123 ? -16.141 2.609 14.133 1 98.31 123 GLY B C 1
ATOM 2273 O O . GLY B 1 123 ? -17.281 2.168 13.961 1 98.31 123 GLY B O 1
ATOM 2274 N N . LEU B 1 124 ? -15.18 2.355 13.305 1 97.81 124 LEU B N 1
ATOM 2275 C CA . LEU B 1 124 ? -15.375 1.614 12.062 1 97.81 124 LEU B CA 1
ATOM 2276 C C . LEU B 1 124 ? -14.945 0.158 12.227 1 97.81 124 LEU B C 1
ATOM 2278 O O . LEU B 1 124 ? -14.859 -0.582 11.242 1 97.81 124 LEU B O 1
ATOM 2282 N N . GLY B 1 125 ? -14.562 -0.164 13.414 1 97.94 125 GLY B N 1
ATOM 2283 C CA . GLY B 1 125 ? -14.203 -1.542 13.711 1 97.94 125 GLY B CA 1
ATOM 2284 C C . GLY B 1 125 ? -12.789 -1.897 13.273 1 97.94 125 GLY B C 1
ATOM 2285 O O . GLY B 1 125 ? -12.492 -3.066 13.023 1 97.94 125 GLY B O 1
ATOM 2286 N 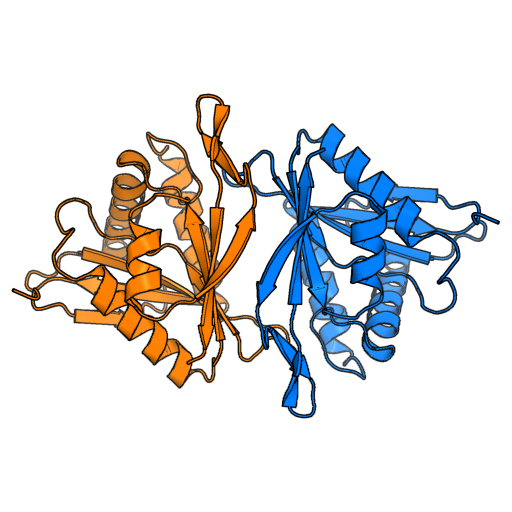N . ARG B 1 126 ? -12 -0.916 13.055 1 98.69 126 ARG B N 1
ATOM 2287 C CA . ARG B 1 126 ? -10.602 -1.162 12.719 1 98.69 126 ARG B CA 1
ATOM 2288 C C . ARG B 1 126 ? -9.742 -1.252 13.977 1 98.69 126 ARG B C 1
ATOM 2290 O O . ARG B 1 126 ? -9.672 -0.301 14.758 1 98.69 126 ARG B O 1
ATOM 2297 N N . SER B 1 127 ? -9.055 -2.354 14.117 1 98.62 127 SER B N 1
ATOM 2298 C CA . SER B 1 127 ? -8.32 -2.58 15.359 1 98.62 127 SER B CA 1
ATOM 2299 C C . SER B 1 127 ? -6.812 -2.506 15.133 1 98.62 127 SER B C 1
ATOM 2301 O O . SER B 1 127 ? -6.039 -2.488 16.094 1 98.62 127 SER B O 1
ATOM 2303 N N . LEU B 1 128 ? -6.332 -2.428 13.898 1 98.94 128 LEU B N 1
ATOM 2304 C CA . LEU B 1 128 ? -4.914 -2.309 13.578 1 98.94 128 LEU B CA 1
ATOM 2305 C C . LEU B 1 128 ? -4.672 -1.158 12.602 1 98.94 128 LEU B C 1
ATOM 2307 O O . LEU B 1 128 ? -5.262 -1.12 11.523 1 98.94 128 LEU B O 1
ATOM 2311 N N . LEU B 1 129 ? -3.857 -0.257 13 1 98.94 129 LEU B N 1
ATOM 2312 C CA . LEU B 1 129 ? -3.432 0.835 12.133 1 98.94 129 LEU B CA 1
ATOM 2313 C C . LEU B 1 129 ? -1.971 0.668 11.727 1 98.94 129 LEU B C 1
ATOM 2315 O O . LEU B 1 129 ? -1.144 0.234 12.531 1 98.94 129 LEU B O 1
ATOM 2319 N N . VAL B 1 130 ? -1.634 0.985 10.516 1 98.94 130 VAL B N 1
ATOM 2320 C CA . VAL B 1 130 ? -0.259 0.95 10.023 1 98.94 130 VAL B CA 1
ATOM 2321 C C . VAL B 1 130 ? 0.087 2.279 9.359 1 98.94 130 VAL B C 1
ATOM 2323 O O . VAL B 1 130 ? -0.802 3.002 8.906 1 98.94 130 VAL B O 1
ATOM 2326 N N . LEU B 1 131 ? 1.261 2.654 9.336 1 98.81 131 LEU B N 1
ATOM 2327 C CA . LEU B 1 131 ? 1.793 3.787 8.586 1 98.81 131 LEU B CA 1
ATOM 2328 C C . LEU B 1 131 ? 3.299 3.648 8.391 1 98.81 131 LEU B C 1
ATOM 2330 O O . LEU B 1 131 ? 3.914 2.711 8.906 1 98.81 131 LEU B O 1
ATOM 2334 N N . ASP B 1 132 ? 3.877 4.496 7.57 1 98.44 132 ASP B N 1
ATOM 2335 C CA . ASP B 1 132 ? 5.328 4.625 7.461 1 98.44 132 ASP B CA 1
ATOM 2336 C C . ASP B 1 132 ? 5.746 6.09 7.406 1 98.44 132 ASP B C 1
ATOM 2338 O O . ASP B 1 132 ? 4.918 6.969 7.152 1 98.44 132 ASP B O 1
ATOM 2342 N 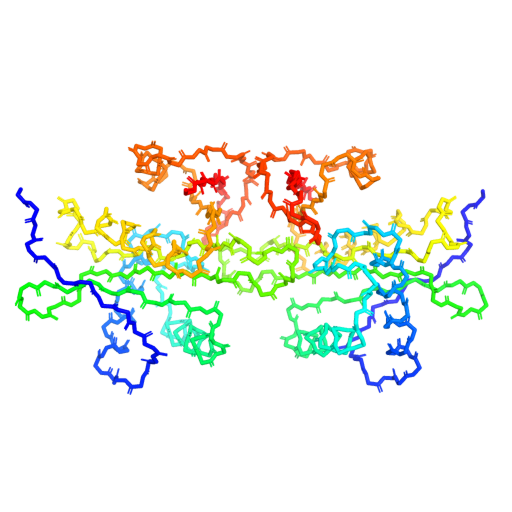N . THR B 1 133 ? 6.898 6.387 7.777 1 98.06 133 THR B N 1
ATOM 2343 C CA . THR B 1 133 ? 7.43 7.746 7.766 1 98.06 133 THR B CA 1
ATOM 2344 C C . THR B 1 133 ? 8.922 7.742 7.449 1 98.06 133 THR B C 1
ATOM 2346 O O . THR B 1 133 ? 9.594 6.723 7.629 1 98.06 133 THR B O 1
ATOM 2349 N N . LEU B 1 134 ? 9.359 8.852 6.992 1 97.75 134 LEU B N 1
ATOM 2350 C CA . LEU B 1 134 ? 10.781 9.039 6.723 1 97.75 134 LEU B CA 1
ATOM 2351 C C . LEU B 1 134 ? 11.609 8.844 7.992 1 97.75 134 LEU B C 1
ATOM 2353 O O . LEU B 1 134 ? 11.305 9.438 9.023 1 97.75 134 LEU B O 1
ATOM 2357 N N . LYS B 1 135 ? 12.609 7.984 7.906 1 97.88 135 LYS B N 1
ATOM 2358 C CA . LYS B 1 135 ? 13.516 7.848 9.047 1 97.88 135 LYS B CA 1
ATOM 2359 C C . LYS B 1 135 ? 14.141 9.188 9.414 1 97.88 135 LYS B C 1
ATOM 2361 O O . LYS B 1 135 ? 14.617 9.922 8.547 1 97.88 135 LYS B O 1
ATOM 2366 N N . GLY B 1 136 ? 14.117 9.484 10.695 1 95.75 136 GLY B N 1
ATOM 2367 C CA . GLY B 1 136 ? 14.789 10.68 11.188 1 95.75 136 GLY B CA 1
ATOM 2368 C C . GLY B 1 136 ? 13.922 11.922 11.125 1 95.75 136 GLY B C 1
ATOM 2369 O O . GLY B 1 136 ? 14.305 12.977 11.625 1 95.75 136 GLY B O 1
ATOM 2370 N N . ASP B 1 137 ? 12.766 11.805 10.477 1 94.75 137 ASP B N 1
ATOM 2371 C CA . ASP B 1 137 ? 11.898 12.977 10.438 1 94.75 137 ASP B CA 1
ATOM 2372 C C . ASP B 1 137 ? 11.18 13.172 11.766 1 94.75 137 ASP B C 1
ATOM 2374 O O . ASP B 1 137 ? 11.383 12.406 12.711 1 94.75 137 ASP B O 1
ATOM 2378 N N . SER B 1 138 ? 10.492 14.203 11.797 1 91.19 138 SER B N 1
ATOM 2379 C CA . SER B 1 138 ? 9.836 14.562 13.047 1 91.19 138 SER B CA 1
ATOM 2380 C C . SER B 1 138 ? 8.734 13.562 13.398 1 91.19 138 SER B C 1
ATOM 2382 O O . SER B 1 138 ? 8.328 13.461 14.555 1 91.19 138 SER B O 1
ATOM 2384 N N . GLY B 1 139 ? 8.195 12.867 12.375 1 93.12 139 GLY B N 1
ATOM 2385 C CA . GLY B 1 139 ? 7.156 11.883 12.625 1 93.12 139 GLY B CA 1
ATOM 2386 C C . GLY B 1 139 ? 7.633 10.719 13.469 1 93.12 139 GLY B C 1
ATOM 2387 O O . GLY B 1 139 ? 6.879 10.188 14.289 1 93.12 139 GLY B O 1
ATOM 2388 N N . GLU B 1 140 ? 8.852 10.359 13.32 1 95.69 140 GLU B N 1
ATOM 2389 C CA . GLU B 1 140 ? 9.359 9.148 13.953 1 95.69 140 GLU B CA 1
ATOM 2390 C C . GLU B 1 140 ? 9.234 9.227 15.469 1 95.69 140 GLU B C 1
ATOM 2392 O O . GLU B 1 140 ? 8.555 8.398 16.094 1 95.69 140 GLU B O 1
ATOM 2397 N N . PRO B 1 141 ? 9.844 10.195 16.156 1 95.19 141 PRO B N 1
ATOM 2398 C CA . PRO B 1 141 ? 9.68 10.266 17.609 1 95.19 141 PRO B CA 1
ATOM 2399 C C . PRO B 1 141 ? 8.227 10.531 18.016 1 95.19 141 PRO B C 1
ATOM 2401 O O . PRO B 1 141 ? 7.801 10.086 19.094 1 95.19 141 PRO B O 1
ATOM 2404 N N . PHE B 1 142 ? 7.535 11.242 17.203 1 95.62 142 PHE B N 1
ATOM 2405 C CA . PHE B 1 142 ? 6.133 11.516 17.484 1 95.62 142 PHE B CA 1
ATOM 2406 C C . PHE B 1 142 ? 5.34 10.219 17.594 1 95.62 142 PHE B C 1
ATOM 2408 O O . PHE B 1 142 ? 4.602 10.016 18.562 1 95.62 142 PHE B O 1
ATOM 2415 N N . TYR B 1 143 ? 5.449 9.305 16.609 1 97.56 143 TYR B N 1
ATOM 2416 C CA . TYR B 1 143 ? 4.719 8.047 16.609 1 97.56 143 TYR B CA 1
ATOM 2417 C C . TYR B 1 143 ? 5.16 7.156 17.766 1 97.56 143 TYR B C 1
ATOM 2419 O O . TYR B 1 143 ? 4.324 6.547 18.438 1 97.56 143 TYR B O 1
ATOM 2427 N N . GLU B 1 144 ? 6.422 7.121 18.016 1 96.5 144 GLU B N 1
ATOM 2428 C CA . GLU B 1 144 ? 6.926 6.344 19.141 1 96.5 144 GLU B CA 1
ATOM 2429 C C . GLU B 1 144 ? 6.352 6.844 20.469 1 96.5 144 GLU B C 1
ATOM 2431 O O . GLU B 1 144 ? 5.969 6.051 21.328 1 96.5 144 GLU B O 1
ATOM 2436 N N . ALA B 1 145 ? 6.215 8.133 20.578 1 95.56 145 ALA B N 1
ATOM 2437 C CA . ALA B 1 145 ? 5.758 8.758 21.812 1 95.56 145 ALA B CA 1
ATOM 2438 C C . ALA B 1 145 ? 4.25 8.602 21.984 1 95.56 145 ALA B C 1
ATOM 2440 O O . ALA B 1 145 ? 3.713 8.812 23.078 1 95.56 145 ALA B O 1
ATOM 2441 N N . THR B 1 146 ? 3.607 8.25 20.938 1 95.94 146 THR B N 1
ATOM 2442 C CA . THR B 1 146 ? 2.152 8.203 21 1 95.94 146 THR B CA 1
ATOM 2443 C C . THR B 1 146 ? 1.646 6.773 20.844 1 95.94 146 THR B C 1
ATOM 2445 O O . THR B 1 146 ? 0.54 6.555 20.344 1 95.94 146 THR B O 1
ATOM 2448 N N . GLY B 1 147 ? 2.424 5.781 21.141 1 97.12 147 GLY B N 1
ATOM 2449 C CA . GLY B 1 147 ? 1.98 4.41 21.328 1 97.12 147 GLY B CA 1
ATOM 2450 C C . GLY B 1 147 ? 2.125 3.555 20.094 1 97.12 147 GLY B C 1
ATOM 2451 O O . GLY B 1 147 ? 1.669 2.41 20.062 1 97.12 147 GLY B O 1
ATOM 2452 N N . TRP B 1 148 ? 2.703 4.105 19.062 1 98.69 148 TRP B N 1
ATOM 2453 C CA . TRP B 1 148 ? 2.969 3.309 17.875 1 98.69 148 TRP B CA 1
ATOM 2454 C C . TRP B 1 148 ? 4.234 2.479 18.047 1 98.69 148 TRP B C 1
ATOM 2456 O O . TRP B 1 148 ? 5.203 2.93 18.672 1 98.69 148 TRP B O 1
ATOM 2466 N N . ARG B 1 149 ? 4.234 1.297 17.469 1 98.69 149 ARG B N 1
ATOM 2467 C CA . ARG B 1 149 ? 5.379 0.396 17.531 1 98.69 149 ARG B CA 1
ATOM 2468 C C . ARG B 1 149 ? 6.078 0.295 16.188 1 98.69 149 ARG B C 1
ATOM 2470 O O . ARG B 1 149 ? 5.418 0.214 15.148 1 98.69 149 ARG B O 1
ATOM 2477 N N . ARG B 1 150 ? 7.363 0.236 16.234 1 98.5 150 ARG B N 1
ATOM 2478 C CA . ARG B 1 150 ? 8.141 0.041 15.016 1 98.5 150 ARG B CA 1
ATOM 2479 C C . ARG B 1 150 ? 7.988 -1.384 14.492 1 98.5 150 ARG B C 1
ATOM 2481 O O . ARG B 1 150 ? 8.156 -2.348 15.242 1 98.5 150 ARG B O 1
ATOM 2488 N N . ALA B 1 151 ? 7.598 -1.505 13.305 1 98.75 151 ALA B N 1
ATOM 2489 C CA . ALA B 1 151 ? 7.496 -2.807 12.648 1 98.75 151 ALA B CA 1
ATOM 2490 C C . ALA B 1 151 ? 8.797 -3.168 11.945 1 98.75 151 ALA B C 1
ATOM 2492 O O . ALA B 1 151 ? 9.148 -4.348 11.836 1 98.75 151 ALA B O 1
ATOM 2493 N N . GLY B 1 152 ? 9.461 -2.16 11.398 1 98.62 152 GLY B N 1
ATOM 2494 C CA . GLY B 1 152 ? 10.688 -2.4 10.648 1 98.62 152 GLY B CA 1
ATOM 2495 C C . GLY B 1 152 ? 11.148 -1.191 9.852 1 98.62 152 GLY B C 1
ATOM 2496 O O . GLY B 1 152 ? 10.727 -0.065 10.133 1 98.62 152 GLY B O 1
ATOM 2497 N N . LEU B 1 153 ? 12.07 -1.44 8.953 1 98.69 153 LEU B N 1
ATOM 2498 C CA . LEU B 1 153 ? 12.734 -0.395 8.18 1 98.69 153 LEU B CA 1
ATOM 2499 C C . LEU B 1 153 ? 13.055 -0.881 6.773 1 98.69 153 LEU B C 1
AT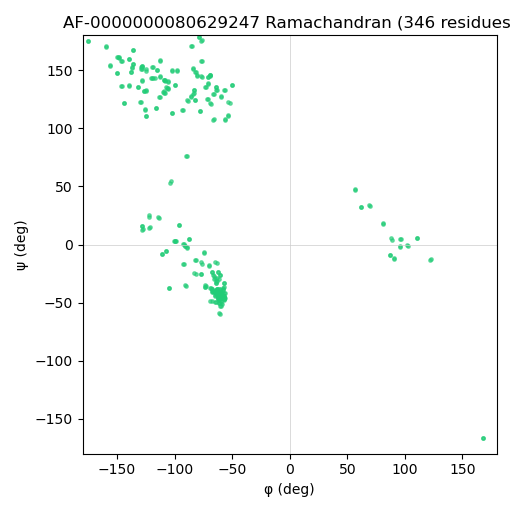OM 2501 O O . LEU B 1 153 ? 13.492 -2.018 6.59 1 98.69 153 LEU B O 1
ATOM 2505 N N . ILE B 1 154 ? 12.82 -0.075 5.781 1 98.88 154 ILE B N 1
ATOM 2506 C CA . ILE B 1 154 ? 13.242 -0.351 4.41 1 98.88 154 ILE B CA 1
ATOM 2507 C C . ILE B 1 154 ? 14.258 0.694 3.961 1 98.88 154 ILE B C 1
ATOM 2509 O O . ILE B 1 154 ? 13.93 1.879 3.85 1 98.88 154 ILE B O 1
ATOM 2513 N N . PRO B 1 155 ? 15.445 0.323 3.666 1 98.81 155 PRO B N 1
ATOM 2514 C CA . PRO B 1 155 ? 16.453 1.282 3.205 1 98.81 155 PRO B CA 1
ATOM 2515 C C . PRO B 1 155 ? 16.156 1.824 1.809 1 98.81 155 PRO B C 1
ATOM 2517 O O . PRO B 1 155 ? 15.617 1.102 0.963 1 98.81 155 PRO B O 1
ATOM 2520 N N . GLY B 1 156 ? 16.516 3.107 1.606 1 98.75 156 GLY B N 1
ATOM 2521 C CA . GLY B 1 156 ? 16.422 3.709 0.286 1 98.75 156 GLY B CA 1
ATOM 2522 C C . GLY B 1 156 ? 14.992 3.754 -0.244 1 98.75 156 GLY B C 1
ATOM 2523 O O . GLY B 1 156 ? 14.773 3.652 -1.452 1 98.75 156 GLY B O 1
ATOM 2524 N N . TYR B 1 157 ? 14.078 3.887 0.597 1 98.88 157 TYR B N 1
ATOM 2525 C CA . TYR B 1 157 ? 12.672 3.768 0.226 1 98.88 157 TYR B CA 1
ATOM 2526 C C . TYR B 1 157 ? 12.211 4.992 -0.554 1 98.88 157 TYR B C 1
ATOM 2528 O O . TYR B 1 157 ? 11.375 4.887 -1.449 1 98.88 157 TYR B O 1
ATOM 2536 N N . THR B 1 158 ? 12.672 6.098 -0.219 1 98.56 158 THR B N 1
ATOM 2537 C CA . THR B 1 158 ? 12.359 7.32 -0.95 1 98.56 158 THR B CA 1
ATOM 2538 C C . THR B 1 158 ? 13.602 7.871 -1.646 1 98.56 158 THR B C 1
ATOM 2540 O O . THR B 1 158 ? 14.727 7.559 -1.255 1 98.56 158 THR B O 1
ATOM 2543 N N . VAL B 1 159 ? 13.359 8.68 -2.666 1 98.31 159 VAL B N 1
ATOM 2544 C CA . VAL B 1 159 ? 14.453 9.305 -3.402 1 98.31 159 VAL B CA 1
ATOM 2545 C C . VAL B 1 159 ? 14.172 10.797 -3.562 1 98.31 159 VAL B C 1
ATOM 2547 O O . VAL B 1 159 ? 13.047 11.195 -3.857 1 98.31 159 VAL B O 1
ATOM 2550 N N . GLU B 1 160 ? 15.18 11.625 -3.338 1 96.5 160 GLU B N 1
ATOM 2551 C CA . GLU B 1 160 ? 15.078 13.078 -3.49 1 96.5 160 GLU B CA 1
ATOM 2552 C C . GLU B 1 160 ? 15.328 13.5 -4.934 1 96.5 160 GLU B C 1
ATOM 2554 O O . GLU B 1 160 ? 15.742 12.68 -5.762 1 96.5 160 GLU B O 1
ATOM 2559 N N . ALA B 1 161 ? 15.062 14.773 -5.156 1 95.19 161 ALA B N 1
ATOM 2560 C CA . ALA B 1 161 ? 15.242 15.305 -6.504 1 95.19 161 ALA B CA 1
ATOM 2561 C C . ALA B 1 161 ? 16.703 15.219 -6.93 1 95.19 161 ALA B C 1
ATOM 2563 O O . ALA B 1 161 ? 17 15.047 -8.117 1 95.19 161 ALA B O 1
ATOM 2564 N N . ASP B 1 162 ? 17.609 15.273 -5.996 1 95.56 162 ASP B N 1
ATOM 2565 C CA . ASP B 1 162 ? 19.031 15.242 -6.32 1 95.56 162 ASP B CA 1
ATOM 2566 C C . ASP B 1 162 ? 19.547 13.812 -6.367 1 95.56 162 ASP B C 1
ATOM 2568 O O . ASP B 1 162 ? 20.75 13.594 -6.559 1 95.56 162 ASP B O 1
ATOM 2572 N N . GLY B 1 163 ? 18.719 12.891 -6.07 1 96.06 163 GLY B N 1
ATOM 2573 C CA . GLY B 1 163 ? 19.094 11.492 -6.223 1 96.06 163 GLY B CA 1
ATOM 2574 C C . GLY B 1 163 ? 19.453 10.82 -4.906 1 96.06 163 GLY B C 1
ATOM 2575 O O . GLY B 1 163 ? 19.734 9.625 -4.867 1 96.06 163 GLY B O 1
ATOM 2576 N N . ALA B 1 164 ? 19.391 11.594 -3.846 1 97.5 164 ALA B N 1
ATOM 2577 C CA . ALA B 1 164 ? 19.688 11.016 -2.537 1 97.5 164 ALA B CA 1
ATOM 2578 C C . ALA B 1 164 ? 18.562 10.109 -2.066 1 97.5 164 ALA B C 1
ATOM 2580 O O . ALA B 1 164 ? 17.391 10.453 -2.195 1 97.5 164 ALA B O 1
ATOM 2581 N N . PHE B 1 165 ? 18.953 8.953 -1.539 1 98.44 165 PHE B N 1
ATOM 2582 C CA . PHE B 1 165 ? 17.969 8.008 -1.026 1 98.44 165 PHE B CA 1
ATOM 2583 C C . PHE B 1 165 ? 17.828 8.133 0.485 1 98.44 165 PHE B C 1
ATOM 2585 O O . PHE B 1 165 ? 18.781 8.477 1.177 1 98.44 165 PHE B O 1
ATOM 2592 N N . HIS B 1 166 ? 16.609 7.832 1.015 1 98.56 166 HIS B N 1
ATOM 2593 C CA . HIS B 1 166 ? 16.344 7.832 2.451 1 98.56 166 HIS B CA 1
ATOM 2594 C C . HIS B 1 166 ? 15.516 6.621 2.861 1 98.56 166 HIS B C 1
ATOM 2596 O O . HIS B 1 166 ? 14.727 6.105 2.064 1 98.56 166 HIS B O 1
ATOM 2602 N N . ASP B 1 167 ? 15.75 6.266 4.094 1 98.75 167 ASP B N 1
ATOM 2603 C CA . ASP B 1 167 ? 15.07 5.094 4.641 1 98.75 167 ASP B CA 1
ATOM 2604 C C . ASP B 1 167 ? 13.68 5.457 5.156 1 98.75 167 ASP B C 1
ATOM 2606 O O . ASP B 1 167 ? 13.422 6.613 5.492 1 98.75 167 ASP B O 1
ATOM 2610 N N . THR B 1 168 ? 12.812 4.492 5.109 1 98.62 168 THR B N 1
ATOM 2611 C CA . THR B 1 168 ? 11.508 4.641 5.738 1 98.62 168 THR B CA 1
ATOM 2612 C C . THR B 1 168 ? 11.367 3.697 6.934 1 98.62 168 THR B C 1
ATOM 2614 O O . THR B 1 168 ? 11.906 2.586 6.918 1 98.62 168 THR B O 1
ATOM 2617 N N . VAL B 1 169 ? 10.688 4.145 7.961 1 98.75 169 VAL B N 1
ATOM 2618 C CA . VAL B 1 169 ? 10.352 3.326 9.117 1 98.75 169 VAL B CA 1
ATOM 2619 C C . VAL B 1 169 ? 8.867 2.982 9.094 1 98.75 169 VAL B C 1
ATOM 2621 O O . VAL B 1 169 ? 8.031 3.848 8.828 1 98.75 169 VAL B O 1
ATOM 2624 N N . LEU B 1 170 ? 8.594 1.744 9.352 1 98.75 170 LEU B N 1
ATOM 2625 C CA . LEU B 1 170 ? 7.223 1.245 9.367 1 98.75 170 LEU B CA 1
ATOM 2626 C C . LEU B 1 170 ? 6.703 1.142 10.797 1 98.75 170 LEU B C 1
ATOM 2628 O O . LEU B 1 170 ? 7.43 0.716 11.695 1 98.75 170 LEU B O 1
ATOM 2632 N N . PHE B 1 171 ? 5.465 1.556 11.031 1 98.88 171 PHE B N 1
ATOM 2633 C CA . PHE B 1 171 ? 4.844 1.539 12.352 1 98.88 171 PHE B CA 1
ATOM 2634 C C . PHE B 1 171 ? 3.492 0.84 12.305 1 98.88 171 PHE B C 1
ATOM 2636 O O . PHE B 1 171 ? 2.844 0.797 11.258 1 98.88 171 PHE B O 1
ATOM 2643 N N . TYR B 1 172 ? 3.119 0.302 13.43 1 98.94 172 TYR B N 1
ATOM 2644 C CA . TYR B 1 172 ? 1.753 -0.168 13.625 1 98.94 172 TYR B CA 1
ATOM 2645 C C . TYR B 1 172 ? 1.252 0.172 15.023 1 98.94 172 TYR B C 1
ATOM 2647 O O . TYR B 1 172 ? 2.047 0.444 15.93 1 98.94 172 TYR B O 1
ATOM 2655 N N . LYS B 1 173 ? 0.008 0.191 15.18 1 98.81 173 LYS B N 1
ATOM 2656 C CA . LYS B 1 173 ? -0.65 0.403 16.469 1 98.81 173 LYS B CA 1
ATOM 2657 C C . LYS B 1 173 ? -1.914 -0.445 16.578 1 98.81 173 LYS B C 1
ATOM 2659 O O . LYS B 1 173 ? -2.77 -0.417 15.703 1 98.81 173 LYS B O 1
ATOM 2664 N N . THR B 1 174 ? -1.967 -1.263 17.562 1 98.56 174 THR B N 1
ATOM 2665 C CA . THR B 1 174 ? -3.195 -1.976 17.891 1 98.56 174 THR B CA 1
ATOM 2666 C C . THR B 1 174 ? -4.105 -1.107 18.75 1 98.56 174 THR B C 1
ATOM 2668 O O . THR B 1 174 ? -3.664 -0.525 19.75 1 98.56 174 THR B O 1
ATOM 2671 N N . LEU B 1 175 ? -5.281 -1.019 18.391 1 97.75 175 LEU B N 1
ATOM 2672 C CA . LEU B 1 175 ? -6.23 -0.156 19.094 1 97.75 175 LEU B CA 1
ATOM 2673 C C . LEU B 1 175 ? -6.996 -0.938 20.156 1 97.75 175 LEU B C 1
ATOM 2675 O O . LEU B 1 175 ? -7.207 -2.145 20.016 1 97.75 175 LEU B O 1
#

Secondary structure (DSSP, 8-state):
-----EEEE------HHHHHHHHHHHHHHHHTT--SS-PSSPPHHHHHHHHHHHHHHHHHTSEEEEEEE-TTS-EEEEEEEEEP-SGGGTTEEEEEEEEE-GGG-SSSHHHHHHHHHHHHHHHTT--EEEEEEETTSTHHHHHHHTT-EEEEEEEEEEE-TTS-EEEEEEEEEE-/-----EEEE------HHHHHHHHHHHHHHHHTT--SS-PSSPPHHHHHHHHHHHHHHHHHTSEEEEEEE-TTS-EEEEEEEEEP-SGGGTTEEEEEEEEE-GGG-SSSHHHHHHHHHHHHHHHTT--EEEEEEETTSTHHHHHHHTT-EEEEEEEEEEE-TTS-EEEEEEEEEE-

InterPro domains:
  IPR000182 GNAT domain [PF00583] (58-144)
  IPR000182 GNAT domain [PS51186] (8-175)
  IPR016181 Acyl-CoA N-acyltransferase [SSF55729] (21-175)
  IPR050832 Bacterial Acetyltransferase [PTHR43877] (20-153)

Foldseek 3Di:
DQFDKDKDKDLADPDPVVLVLVLVQVQQCQQVPFPAPDHPNDDPVVSVVVVVVVRVQSVVVQKIKMWMAGPVGHTFWIKMWGADPDPVRRQEIEIGDTTGRPVRPPNCRSVVNVVVVVVVSVVSNHFKYKYKGWPPDPVPVVCVVNAKDWPDKDWQPDAHPVGDGTMMIMIMHGD/DQFDKDKDKDLADPDPVVLVLVLVQVQQCQQVPFPAPDHPNDDPVVSVVVVVVVRVQSVVVQKIKMWMAGPVGHTFWIKMWGADPDPVRRQEIEIGDTTGRPVRPPNCRSVVNVVVVVVVSVVSNHFKYKYKGWPPDPVPVVCVVNAKDWPDKDWQPDAHPVGDGTMMIMIMHGD

Organism: NCBI:txid1064539

Sequence (350 aa):
MTIPLAITDIPALNDHRLRAELEALLEDAVNSGASVGYHAPLEPHWKQAFWNGVAAQLSGGAHRLLIARGPDGDLLGSVQLALCTKPNGAHRAEVQKLLVFTRHRRNGVARRLMAAVEDTARGLGRSLLVLDTLKGDSGEPFYEATGWRRAGLIPGYTVEADGAFHDTVLFYKTLMTIPLAITDIPALNDHRLRAELEALLEDAVNSGASVGYHAPLEPHWKQAFWNGVAAQLSGGAHRLLIARGPDGDLLGSVQLALCTKPNGAHRAEVQKLLVFTRHRRNGVARRLMAAVEDTARGLGRSLLVLDTLKGDSGEPFYEATGWRRAGLIPGYTVEADGAFHDTVLFYKTL